Protein AF-A0A966CMK3-F1 (afdb_monomer_lite)

Radius of gyration: 29.55 Å; chains: 1; bounding box: 52×48×121 Å

Secondary structure (DSSP, 8-state):
-HHHHHHHHHHHHHHHHHHHHTTS-HHHHHHH------TTSPPPPP-HHHHHHHHHHHHHHHHHHTHHHHHHHHHTSTTS---S------------PPPPP--HHHHHHHTSSS----GGGS-HHHHHHHHHTGGGBTTB-----HHHHHHHHHHHHHTSGGG--SHHHHHHHHHS-TT---S-GGGSHHHHHHTTTS-HHHHT-TTT-STT-GGGTBTTTTTT---GGGB-PPPPPP-------PPPPPP----

Sequence (255 aa):
AIGMLLVVIGHITGVVVESVMHKENLARSMVTGFKQAPASTPKATARPLVAALMLLAMLGFGGWWFTYAIDRTIDNQNWHIKLETGIGEEPHVKFVGKQLADNKLWRDECGACHAVFYPALLPTRSWQKIMTEQDKHFGSDLGFDAVTTEAILKFMVDNAAEKHVVEAAFKIEQSIPAGVTPLRVTETPYWLNKHREIAASDWANPLVQSKSNCAACHADADDGTFEDGAMHIPKAPAKVASAPISAPPAAASKP

pLDDT: mean 83.99, std 17.24, range [37.47, 98.62]

Structure (mmCIF, N/CA/C/O backbone):
data_AF-A0A966CMK3-F1
#
_entry.id   AF-A0A966CMK3-F1
#
loop_
_atom_site.group_PDB
_atom_site.id
_atom_site.type_symbol
_atom_site.label_atom_id
_atom_site.label_alt_id
_atom_site.label_comp_id
_atom_site.label_asym_id
_atom_site.label_entity_id
_atom_site.label_seq_id
_atom_site.pdbx_PDB_ins_code
_atom_site.Cartn_x
_atom_site.Cartn_y
_atom_site.Cartn_z
_atom_site.occupancy
_atom_site.B_iso_or_equiv
_atom_site.auth_seq_id
_atom_site.auth_comp_id
_atom_site.auth_asym_id
_atom_site.auth_atom_id
_atom_site.pdbx_PDB_model_num
ATOM 1 N N . ALA A 1 1 ? -12.496 -13.016 18.685 1.00 67.12 1 ALA A N 1
ATOM 2 C CA . ALA A 1 1 ? -13.859 -13.104 19.255 1.00 67.12 1 ALA A CA 1
ATOM 3 C C . ALA A 1 1 ? -13.920 -13.990 20.507 1.00 67.12 1 ALA A C 1
ATOM 5 O O . ALA A 1 1 ? -14.199 -13.464 21.575 1.00 67.12 1 ALA A O 1
ATOM 6 N N . ILE A 1 2 ? -13.597 -15.291 20.422 1.00 84.69 2 ILE A N 1
ATOM 7 C CA . ILE A 1 2 ? -13.746 -16.247 21.546 1.00 84.69 2 ILE A CA 1
ATOM 8 C C . ILE A 1 2 ? -12.929 -15.850 22.790 1.00 84.69 2 ILE A C 1
ATOM 10 O O . ILE A 1 2 ? -13.468 -15.843 23.889 1.00 84.69 2 ILE A O 1
ATOM 14 N N . GLY A 1 3 ? -11.664 -15.445 22.631 1.00 89.50 3 GLY A N 1
ATOM 15 C CA . GLY A 1 3 ? -10.830 -15.025 23.769 1.00 89.50 3 GLY A CA 1
ATOM 16 C C . GLY A 1 3 ? -11.398 -13.824 24.534 1.00 89.50 3 GLY A C 1
ATOM 17 O O . GLY A 1 3 ? -11.439 -13.836 25.757 1.00 89.50 3 GLY A O 1
ATOM 18 N N . MET A 1 4 ? -11.916 -12.821 23.821 1.00 86.94 4 MET A N 1
ATOM 19 C CA . MET A 1 4 ? -12.517 -11.630 24.434 1.00 86.94 4 MET A CA 1
ATOM 20 C C . MET A 1 4 ? -13.824 -11.976 25.166 1.00 86.94 4 MET A C 1
ATOM 22 O O . MET A 1 4 ? -14.044 -11.511 26.280 1.00 86.94 4 MET A O 1
ATOM 26 N N . LEU A 1 5 ? -14.628 -12.888 24.604 1.00 90.88 5 LEU A N 1
ATOM 27 C CA . LEU A 1 5 ? -15.822 -13.422 25.264 1.00 90.88 5 LEU A CA 1
ATOM 28 C C . LEU A 1 5 ? -15.475 -14.163 26.568 1.00 90.88 5 LEU A C 1
ATOM 30 O O . LEU A 1 5 ? -16.145 -13.970 27.579 1.00 90.88 5 LEU A O 1
ATOM 34 N N . LEU A 1 6 ? -14.406 -14.967 26.573 1.00 93.69 6 LEU A N 1
ATOM 35 C CA . LEU A 1 6 ? -13.946 -15.677 27.771 1.00 93.69 6 LEU A CA 1
ATOM 36 C C . LEU A 1 6 ? -13.479 -14.717 28.872 1.00 93.69 6 LEU A C 1
ATOM 38 O O . LEU A 1 6 ? -13.785 -14.953 30.039 1.00 93.69 6 LEU A O 1
ATOM 42 N N . VAL A 1 7 ? -12.803 -13.618 28.517 1.00 93.81 7 VAL A N 1
ATOM 43 C CA . VAL A 1 7 ? -12.420 -12.580 29.489 1.00 93.81 7 VAL A CA 1
ATOM 44 C C . VAL A 1 7 ? -13.658 -11.928 30.101 1.00 93.81 7 VAL A C 1
ATOM 46 O O . VAL A 1 7 ? -13.732 -11.802 31.321 1.00 93.81 7 VAL A O 1
ATOM 49 N N . VAL A 1 8 ? -14.652 -11.564 29.284 1.00 93.94 8 VAL A N 1
ATOM 50 C CA . VAL A 1 8 ? -15.904 -10.959 29.770 1.00 93.94 8 VAL A CA 1
ATOM 51 C C . VAL A 1 8 ? -16.645 -11.912 30.708 1.00 93.94 8 VAL A C 1
ATOM 53 O O . VAL A 1 8 ? -17.031 -11.515 31.806 1.00 93.94 8 VAL A O 1
ATOM 56 N N . ILE A 1 9 ? -16.797 -13.182 30.320 1.00 95.50 9 ILE A N 1
ATOM 57 C CA . ILE A 1 9 ? -17.459 -14.202 31.146 1.00 95.50 9 ILE A CA 1
ATOM 58 C C . ILE A 1 9 ? -16.695 -14.420 32.455 1.00 95.50 9 ILE A C 1
ATOM 60 O O . ILE A 1 9 ? -17.311 -14.458 33.521 1.00 95.50 9 ILE A O 1
ATOM 64 N N . GLY A 1 10 ? -15.365 -14.527 32.397 1.00 95.62 10 GLY A N 1
ATOM 65 C CA . GLY A 1 10 ? -14.519 -14.653 33.582 1.00 95.62 10 GLY A CA 1
ATOM 66 C C . GLY A 1 10 ? -14.673 -13.464 34.530 1.00 95.62 10 GLY A C 1
ATOM 67 O O . GLY A 1 10 ? -14.830 -13.657 35.734 1.00 95.62 10 GLY A O 1
ATOM 68 N N . HIS A 1 11 ? -14.719 -12.244 33.991 1.00 92.31 11 HIS A N 1
ATOM 69 C CA . HIS A 1 11 ? -14.891 -11.026 34.779 1.00 92.31 11 HIS A CA 1
ATOM 70 C C . HIS A 1 11 ? -16.265 -10.975 35.465 1.00 92.31 11 HIS A C 1
ATOM 72 O O . HIS A 1 11 ? -16.342 -10.758 36.672 1.00 92.31 11 HIS A O 1
ATOM 78 N N . ILE A 1 12 ? -17.347 -11.258 34.729 1.00 90.88 12 ILE A N 1
ATOM 79 C CA . ILE A 1 12 ? -18.711 -11.297 35.283 1.00 90.88 12 ILE A CA 1
ATOM 80 C C . ILE A 1 12 ? -18.820 -12.382 36.358 1.00 90.88 12 ILE A C 1
ATOM 82 O O . ILE A 1 12 ? -19.366 -12.137 37.432 1.00 90.88 12 ILE A O 1
ATOM 86 N N . THR A 1 13 ? -18.264 -13.566 36.096 1.00 92.62 13 THR A N 1
ATOM 87 C CA . THR A 1 13 ? -18.276 -14.682 37.050 1.00 92.62 13 THR A CA 1
ATOM 88 C C . THR A 1 13 ? -17.522 -14.310 38.323 1.00 92.62 13 THR A C 1
ATOM 90 O O . THR A 1 13 ? -18.035 -14.551 39.410 1.00 92.62 13 THR A O 1
ATOM 93 N N . GLY A 1 14 ? -16.361 -13.657 38.208 1.00 89.75 14 GLY A N 1
ATOM 94 C CA . GLY A 1 14 ? -15.610 -13.139 39.353 1.00 89.75 14 GLY A CA 1
ATOM 95 C C . GLY A 1 14 ? -16.441 -12.177 40.204 1.00 89.75 14 GLY A C 1
ATOM 96 O O . GLY A 1 14 ? -16.577 -12.393 41.405 1.00 89.75 14 GLY A O 1
ATOM 97 N N . VAL A 1 15 ? -17.090 -11.189 39.577 1.00 87.62 15 VAL A N 1
ATOM 98 C CA . VAL A 1 15 ? -17.955 -10.218 40.275 1.00 87.62 15 VAL A CA 1
ATOM 99 C C . VAL A 1 15 ? -19.138 -10.898 40.975 1.00 87.62 15 VAL A C 1
ATOM 101 O O . VAL A 1 15 ? -19.508 -10.507 42.086 1.00 87.62 15 VAL A O 1
ATOM 104 N N . VAL A 1 16 ? -19.735 -11.921 40.353 1.00 88.38 16 VAL A N 1
ATOM 105 C CA . VAL A 1 16 ? -20.839 -12.698 40.940 1.00 88.38 16 VAL A CA 1
ATOM 106 C C . VAL A 1 16 ? -20.353 -13.540 42.119 1.00 88.38 16 VAL A C 1
ATOM 108 O O . VAL A 1 16 ? -20.960 -13.487 43.186 1.00 88.38 16 VAL A O 1
ATOM 111 N N . VAL A 1 17 ? -19.256 -14.283 41.956 1.00 90.81 17 VAL A N 1
ATOM 112 C CA . VAL A 1 17 ? -18.668 -15.121 43.013 1.00 90.81 17 VAL A CA 1
ATOM 113 C C . VAL A 1 17 ? -18.283 -14.267 44.216 1.00 90.81 17 VAL A C 1
ATOM 115 O O . VAL A 1 17 ? -18.636 -14.606 45.342 1.00 90.81 17 VAL A O 1
ATOM 118 N N . GLU A 1 18 ? -17.628 -13.132 43.988 1.00 86.38 18 GLU A N 1
ATOM 119 C CA . GLU A 1 18 ? -17.220 -12.214 45.048 1.00 86.38 18 GLU A CA 1
ATOM 120 C C . GLU A 1 18 ? -18.443 -11.568 45.726 1.00 86.38 18 GLU A C 1
ATOM 122 O O . GLU A 1 18 ? -18.509 -11.525 46.954 1.00 86.38 18 GLU A O 1
ATOM 127 N N . SER A 1 19 ? -19.475 -11.178 44.964 1.00 85.06 19 SER A N 1
ATOM 128 C CA . SER A 1 19 ? -20.730 -10.660 45.540 1.00 85.06 19 SER A CA 1
ATOM 129 C C . SER A 1 19 ? -21.444 -11.695 46.421 1.00 85.06 19 SER A C 1
ATOM 131 O O . SER A 1 19 ? -21.973 -11.356 47.480 1.00 85.06 19 SER A O 1
ATOM 133 N N . VAL A 1 20 ? -21.445 -12.971 46.018 1.00 87.44 20 VAL A N 1
ATOM 134 C CA . VAL A 1 20 ? -22.052 -14.067 46.794 1.00 87.44 20 VAL A CA 1
ATOM 135 C C . VAL A 1 20 ? -21.223 -14.387 48.037 1.00 87.44 20 VAL A C 1
ATOM 137 O O . VAL A 1 20 ? -21.778 -14.496 49.130 1.00 87.44 20 VAL A O 1
ATOM 140 N N . MET A 1 21 ? -19.901 -14.500 47.892 1.00 87.12 21 MET A N 1
ATOM 141 C CA . MET A 1 21 ? -18.987 -14.846 48.983 1.00 87.12 21 MET A CA 1
ATOM 142 C C . MET A 1 21 ? -18.969 -13.769 50.074 1.00 87.12 21 MET A C 1
ATOM 144 O O . MET A 1 21 ? -18.963 -14.096 51.261 1.00 87.12 21 MET A O 1
ATOM 148 N N . HIS A 1 22 ? -19.033 -12.494 49.683 1.00 80.31 22 HIS A N 1
ATOM 149 C CA . HIS A 1 22 ? -19.086 -11.366 50.611 1.00 80.31 22 HIS A CA 1
ATOM 150 C C . HIS A 1 22 ? -20.509 -10.965 51.028 1.00 80.31 22 HIS A C 1
ATOM 152 O O . HIS A 1 22 ? -20.653 -10.092 51.877 1.00 80.31 22 HIS A O 1
ATOM 158 N N . LYS A 1 23 ? -21.556 -11.614 50.491 1.00 83.50 23 LYS A N 1
ATOM 159 C CA . LYS A 1 23 ? -22.978 -11.279 50.726 1.00 83.50 23 LYS A CA 1
ATOM 160 C C . LYS A 1 23 ? -23.304 -9.796 50.481 1.00 83.50 23 LYS A C 1
ATOM 162 O O . LYS A 1 23 ? -24.194 -9.232 51.116 1.00 83.50 23 LYS A O 1
ATOM 167 N N . GLU A 1 24 ? -22.605 -9.169 49.540 1.00 81.06 24 GLU A N 1
ATOM 168 C CA . GLU A 1 24 ? -22.713 -7.746 49.219 1.00 81.06 24 GLU A CA 1
ATOM 169 C C . GLU A 1 24 ? -22.877 -7.554 47.711 1.00 81.06 24 GLU A C 1
ATOM 171 O O . GLU A 1 24 ? -22.297 -8.277 46.909 1.00 81.06 24 GLU A O 1
ATOM 176 N N . ASN A 1 25 ? -23.652 -6.549 47.297 1.00 82.38 25 ASN A N 1
ATOM 177 C CA . ASN A 1 25 ? -23.772 -6.207 45.881 1.00 82.38 25 ASN A CA 1
ATOM 178 C C . ASN A 1 25 ? -22.631 -5.260 45.478 1.00 82.38 25 ASN A C 1
ATOM 180 O O . ASN A 1 25 ? -22.748 -4.037 45.611 1.00 82.38 25 ASN A O 1
ATOM 184 N N . LEU A 1 26 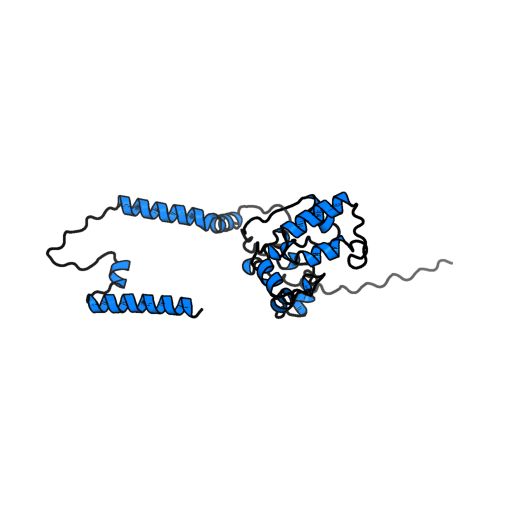? -21.531 -5.833 44.982 1.00 81.25 26 LEU A N 1
ATOM 185 C CA . LEU A 1 26 ? -20.330 -5.083 44.602 1.00 81.25 26 LEU A CA 1
ATOM 186 C C . LEU A 1 26 ? -20.603 -4.102 43.459 1.00 81.25 26 LEU A C 1
ATOM 188 O O . LEU A 1 26 ? -20.171 -2.951 43.528 1.00 81.25 26 LEU A O 1
ATOM 192 N N . ALA A 1 27 ? -21.401 -4.505 42.467 1.00 79.75 27 ALA A N 1
ATOM 193 C CA . ALA A 1 27 ? -21.786 -3.636 41.357 1.00 79.75 27 ALA A CA 1
ATOM 194 C C . ALA A 1 27 ? -22.519 -2.378 41.852 1.00 79.75 27 ALA A C 1
ATOM 196 O O . ALA A 1 27 ? -22.218 -1.264 41.426 1.00 79.75 27 ALA A O 1
ATOM 197 N N . ARG A 1 28 ? -23.424 -2.528 42.827 1.00 81.94 28 ARG A N 1
ATOM 198 C CA . ARG A 1 28 ? -24.108 -1.389 43.452 1.00 81.94 28 ARG A CA 1
ATOM 199 C C . ARG A 1 28 ? -23.131 -0.480 44.196 1.00 81.94 28 ARG A C 1
ATOM 201 O O . ARG A 1 28 ? -23.257 0.732 44.079 1.00 81.94 28 ARG A O 1
ATOM 208 N N . SER A 1 29 ? -22.159 -1.044 44.914 1.00 82.12 29 SER A N 1
ATOM 209 C CA . SER A 1 29 ? -21.155 -0.258 45.650 1.00 82.12 29 SER A CA 1
ATOM 210 C C . SER A 1 29 ? -20.226 0.553 44.738 1.00 82.12 29 SER A C 1
ATOM 212 O O . SER A 1 29 ? -19.819 1.648 45.113 1.00 82.12 29 SER A O 1
ATOM 214 N N . MET A 1 30 ? -19.952 0.075 43.519 1.00 83.00 30 MET A N 1
ATOM 215 C CA . MET A 1 30 ? -19.175 0.814 42.517 1.00 83.00 30 MET A CA 1
ATOM 216 C C . MET A 1 30 ? -19.941 2.020 41.962 1.00 83.00 30 MET A C 1
ATOM 218 O O . MET A 1 30 ? -19.347 3.070 41.739 1.00 83.00 30 MET A O 1
ATOM 222 N N . VAL A 1 31 ? -21.258 1.889 41.769 1.00 79.62 31 VAL A N 1
ATOM 223 C CA . VAL A 1 31 ? -22.109 2.979 41.261 1.00 79.62 31 VAL A CA 1
ATOM 224 C C . VAL A 1 31 ? -22.390 4.019 42.341 1.00 79.62 31 VAL A C 1
ATOM 226 O O . VAL A 1 31 ? -22.382 5.216 42.070 1.00 79.62 31 VAL A O 1
ATOM 229 N N . THR A 1 32 ? -22.662 3.580 43.571 1.00 81.38 32 THR A N 1
ATOM 230 C CA . THR A 1 32 ? -23.038 4.491 44.659 1.00 81.38 32 THR A CA 1
ATOM 231 C C . THR A 1 32 ? -21.837 5.031 45.431 1.00 81.38 32 THR A C 1
ATOM 233 O O . THR A 1 32 ? -21.975 6.033 46.126 1.00 81.38 32 THR A O 1
ATOM 236 N N . GLY A 1 33 ? -20.675 4.377 45.341 1.00 77.56 33 GLY A N 1
ATOM 237 C CA . GLY A 1 33 ? -19.474 4.711 46.108 1.00 77.56 33 GLY A CA 1
ATOM 238 C C . GLY A 1 33 ? -19.519 4.272 47.577 1.00 77.56 33 GLY A C 1
ATOM 239 O O . GLY A 1 33 ? -18.617 4.614 48.340 1.00 77.56 33 GLY A O 1
ATOM 240 N N . PHE A 1 34 ? -20.546 3.521 47.997 1.00 78.44 34 PHE A N 1
ATOM 241 C CA . PHE A 1 34 ? -20.726 3.087 49.386 1.00 78.44 34 PHE A CA 1
ATOM 242 C C . PHE A 1 34 ? -20.595 1.566 49.522 1.00 78.44 34 PHE A C 1
ATOM 244 O O . PHE A 1 34 ? -21.320 0.815 48.868 1.00 78.44 34 PHE A O 1
ATOM 251 N N . LYS A 1 35 ? -19.713 1.116 50.424 1.00 78.00 35 LYS A N 1
ATOM 252 C CA . LYS A 1 35 ? -19.506 -0.295 50.790 1.00 78.00 35 LYS A CA 1
ATOM 253 C C . LYS A 1 35 ? -19.920 -0.532 52.245 1.00 78.00 35 LYS A C 1
ATOM 255 O O . LYS A 1 35 ? -19.735 0.353 53.082 1.00 78.00 35 LYS A O 1
ATOM 260 N N . GLN A 1 36 ? -20.500 -1.695 52.546 1.00 75.50 36 GLN A N 1
ATOM 261 C CA . GLN A 1 36 ? -20.815 -2.055 53.930 1.00 75.50 36 GLN A CA 1
ATOM 262 C C . GLN A 1 36 ? -19.519 -2.399 54.676 1.00 75.50 36 GLN A C 1
ATOM 264 O O . GLN A 1 36 ? -18.558 -2.892 54.091 1.00 75.50 36 GLN A O 1
ATOM 269 N N . ALA A 1 37 ? -19.455 -2.069 55.965 1.00 75.25 37 ALA A N 1
ATOM 270 C CA . ALA A 1 37 ? -18.259 -2.291 56.766 1.00 75.25 37 ALA A CA 1
ATOM 271 C C . ALA A 1 37 ? -18.631 -2.694 58.204 1.00 75.25 37 ALA A C 1
ATOM 273 O O . ALA A 1 37 ? -19.589 -2.142 58.755 1.00 75.25 37 ALA A O 1
ATOM 274 N N . PRO A 1 38 ? -17.885 -3.623 58.834 1.00 80.38 38 PRO A N 1
ATOM 275 C CA . PRO A 1 38 ? -18.028 -3.943 60.253 1.00 80.38 38 PRO A CA 1
ATOM 276 C C . PRO A 1 38 ? -17.909 -2.701 61.145 1.00 80.38 38 PRO A C 1
ATOM 278 O O . PRO A 1 38 ? -17.170 -1.771 60.820 1.00 80.38 38 PRO A O 1
ATOM 281 N N . ALA A 1 39 ? -18.569 -2.707 62.306 1.00 74.56 39 ALA A N 1
ATOM 282 C CA . ALA A 1 39 ? -18.625 -1.561 63.224 1.00 74.56 39 ALA A CA 1
ATOM 283 C C . ALA A 1 39 ? -17.251 -1.065 63.727 1.00 74.56 39 ALA A C 1
ATOM 285 O O . ALA A 1 39 ? -17.125 0.090 64.124 1.00 74.56 39 ALA A O 1
ATOM 286 N N . SER A 1 40 ? -16.221 -1.915 63.691 1.00 79.00 40 SER A N 1
ATOM 287 C CA . SER A 1 40 ? -14.837 -1.588 64.058 1.00 79.00 40 SER A CA 1
ATOM 288 C C . SER A 1 40 ? -14.013 -0.971 62.919 1.00 79.00 40 SER A C 1
ATOM 290 O O . SER A 1 40 ? -12.837 -0.667 63.110 1.00 79.00 40 SER A O 1
ATOM 292 N N . THR A 1 41 ? -14.596 -0.793 61.731 1.00 76.81 41 THR A N 1
ATOM 293 C CA . THR A 1 41 ? -13.869 -0.307 60.553 1.00 76.81 41 THR A CA 1
ATOM 294 C C . THR A 1 41 ? -13.644 1.203 60.645 1.00 76.81 41 THR A C 1
ATOM 296 O O . THR A 1 41 ? -14.615 1.952 60.799 1.00 76.81 41 THR A O 1
ATOM 299 N N . PRO A 1 42 ? -12.396 1.690 60.510 1.00 78.31 42 PRO A N 1
ATOM 300 C CA . PRO A 1 42 ? -12.120 3.120 60.449 1.00 78.31 42 PRO A CA 1
ATOM 301 C C . PRO A 1 42 ? -12.927 3.779 59.326 1.00 78.31 42 PRO A C 1
ATOM 303 O O . PRO A 1 42 ? -12.907 3.317 58.183 1.00 78.31 42 PRO A O 1
ATOM 306 N N . LYS A 1 43 ? -13.636 4.872 59.633 1.00 75.31 43 LYS A N 1
ATOM 307 C CA . LYS A 1 43 ? -14.352 5.642 58.608 1.00 75.31 43 LYS A CA 1
ATOM 308 C C . LYS A 1 43 ? -13.346 6.234 57.624 1.00 75.31 43 LYS A C 1
ATOM 310 O O . LYS A 1 43 ? -12.485 7.025 58.010 1.00 75.31 43 LYS A O 1
ATOM 315 N N . ALA A 1 44 ? -13.490 5.885 56.350 1.00 74.25 44 ALA A N 1
ATOM 316 C CA . ALA A 1 44 ? -12.756 6.542 55.280 1.00 74.25 44 ALA A CA 1
ATOM 317 C C . ALA A 1 44 ? -13.164 8.022 55.203 1.00 74.25 44 ALA A C 1
ATOM 319 O O . ALA A 1 44 ? -14.347 8.362 55.257 1.00 74.25 44 ALA A O 1
ATOM 320 N N . THR A 1 45 ? -12.181 8.910 55.082 1.00 79.75 45 THR A N 1
ATOM 321 C CA . THR A 1 45 ? -12.402 10.341 54.858 1.00 79.75 45 THR A CA 1
ATOM 322 C C . THR A 1 45 ? -12.464 10.623 53.362 1.00 79.75 45 THR A C 1
ATOM 324 O O . THR A 1 45 ? -11.556 10.264 52.611 1.00 79.75 45 THR A O 1
ATOM 327 N N . ALA A 1 46 ? -13.535 11.284 52.918 1.00 79.50 46 ALA A N 1
ATOM 328 C CA . ALA A 1 46 ? -13.646 11.733 51.536 1.00 79.50 46 ALA A CA 1
ATOM 329 C C . ALA A 1 46 ? -12.564 12.785 51.237 1.00 79.50 46 ALA A C 1
ATOM 331 O O . ALA A 1 46 ? -12.381 13.734 52.000 1.00 79.50 46 ALA A O 1
ATOM 332 N N . ARG A 1 47 ? -11.854 12.627 50.114 1.00 87.44 47 ARG A N 1
ATOM 333 C CA . ARG A 1 47 ? -10.844 13.580 49.626 1.00 87.44 47 ARG A CA 1
ATOM 334 C C . ARG A 1 47 ? -11.339 14.239 48.332 1.00 87.44 47 ARG A C 1
ATOM 336 O O . ARG A 1 47 ? -10.891 13.848 47.254 1.00 87.44 47 ARG A O 1
ATOM 343 N N . PRO A 1 48 ? -12.258 15.222 48.404 1.00 87.19 48 PRO A N 1
ATOM 344 C CA . PRO A 1 48 ? -12.892 15.802 47.216 1.00 87.19 48 PRO A CA 1
ATOM 345 C C . PRO A 1 48 ? -11.883 16.469 46.276 1.00 87.19 48 PRO A C 1
ATOM 347 O O . PRO A 1 48 ? -12.030 16.384 45.063 1.00 87.19 48 PRO A O 1
ATOM 350 N N . LEU A 1 49 ? -10.815 17.058 46.823 1.00 91.75 49 LEU A N 1
ATOM 351 C CA . LEU A 1 49 ? -9.740 17.654 46.030 1.00 91.75 49 LEU A CA 1
ATOM 352 C C . LEU A 1 49 ? -8.993 16.601 45.200 1.00 91.75 49 LEU A C 1
ATOM 354 O O . LEU A 1 49 ? -8.737 16.821 44.022 1.00 91.75 49 LEU A O 1
ATOM 358 N N . VAL A 1 50 ? -8.693 15.435 45.782 1.00 90.81 50 VAL A N 1
ATOM 359 C CA . VAL A 1 50 ? -8.047 14.332 45.050 1.00 90.81 50 VAL A CA 1
ATOM 360 C C . VAL A 1 50 ? -8.976 13.808 43.958 1.00 90.81 50 VAL A C 1
ATOM 362 O O . VAL A 1 50 ? -8.531 13.611 42.833 1.00 90.81 50 VAL A O 1
ATOM 365 N N . ALA A 1 51 ? -10.269 13.647 44.257 1.00 87.31 51 ALA A N 1
ATOM 366 C CA . ALA A 1 51 ? -11.259 13.235 43.264 1.00 87.31 51 ALA A CA 1
ATOM 367 C C . ALA A 1 51 ? -11.353 14.234 42.095 1.00 87.31 51 ALA A C 1
ATOM 369 O O . ALA A 1 51 ? -11.340 13.820 40.940 1.00 87.31 51 ALA A O 1
ATOM 370 N N . ALA A 1 52 ? -11.375 15.540 42.382 1.00 93.50 52 ALA A N 1
ATOM 371 C CA . ALA A 1 52 ? -11.399 16.585 41.361 1.00 93.50 52 ALA A CA 1
ATOM 372 C C . ALA A 1 52 ? -10.127 16.584 40.499 1.00 93.50 52 ALA A C 1
ATOM 374 O O . ALA A 1 52 ? -10.219 16.678 39.278 1.00 93.50 52 ALA A O 1
ATOM 375 N N . LEU A 1 53 ? -8.949 16.419 41.112 1.00 95.88 53 LEU A N 1
ATOM 376 C CA . LEU A 1 53 ? -7.684 16.306 40.380 1.00 95.88 53 LEU A CA 1
ATOM 377 C C . LEU A 1 53 ? -7.645 15.061 39.488 1.00 95.88 53 LEU A C 1
ATOM 379 O O . LEU A 1 53 ? -7.216 15.157 38.341 1.00 95.88 53 LEU A O 1
ATOM 383 N N . MET A 1 54 ? -8.117 13.910 39.976 1.00 92.31 54 MET A N 1
ATOM 384 C CA . MET A 1 54 ? -8.198 12.697 39.156 1.00 92.31 54 MET A CA 1
ATOM 385 C C . MET A 1 54 ? -9.176 12.866 37.994 1.00 92.31 54 MET A C 1
ATOM 387 O O . MET A 1 54 ? -8.852 12.482 36.875 1.00 92.31 54 MET A O 1
ATOM 391 N N . LEU A 1 55 ? -10.332 13.491 38.228 1.00 93.31 55 LEU A N 1
ATOM 392 C CA . LEU A 1 55 ? -11.302 13.779 37.175 1.00 93.31 55 LEU A CA 1
ATOM 393 C C . LEU A 1 55 ? -10.718 14.729 36.120 1.00 93.31 55 LEU A C 1
ATOM 395 O O . LEU A 1 55 ? -10.834 14.457 34.930 1.00 93.31 55 LEU A O 1
ATOM 399 N N . LEU A 1 56 ? -10.037 15.800 36.535 1.00 95.50 56 LEU A N 1
ATOM 400 C CA . LEU A 1 56 ? -9.347 16.717 35.622 1.00 95.50 56 LEU A CA 1
ATOM 401 C C . LEU A 1 56 ? -8.242 16.017 34.829 1.00 95.50 56 LEU A C 1
ATOM 403 O O . LEU A 1 56 ? -8.124 16.255 33.633 1.00 95.50 56 LEU A O 1
ATOM 407 N N . ALA A 1 57 ? -7.466 15.132 35.456 1.00 95.62 57 ALA A N 1
ATOM 408 C CA . ALA A 1 57 ? -6.455 14.343 34.760 1.00 95.62 57 ALA A CA 1
ATOM 409 C C . ALA A 1 57 ? -7.087 13.387 33.735 1.00 95.62 57 ALA A C 1
ATOM 411 O O . ALA A 1 57 ? -6.598 13.298 32.613 1.00 95.62 57 ALA A O 1
ATOM 412 N N . MET A 1 58 ? -8.194 12.720 34.081 1.00 93.81 58 MET A N 1
ATOM 413 C CA . MET A 1 58 ? -8.935 11.847 33.161 1.00 93.81 58 MET A CA 1
ATOM 414 C C . MET A 1 58 ? -9.550 12.627 31.998 1.00 93.81 58 MET A C 1
ATOM 416 O O . MET A 1 58 ? -9.486 12.165 30.864 1.00 93.81 58 MET A O 1
ATOM 420 N N . LEU A 1 59 ? -10.116 13.807 32.253 1.00 93.56 59 LEU A N 1
ATOM 421 C CA . LEU A 1 59 ? -10.674 14.677 31.216 1.00 93.56 59 LEU A CA 1
ATOM 422 C C . LEU A 1 59 ? -9.583 15.304 30.348 1.00 93.56 59 LEU A C 1
ATOM 424 O O . LEU A 1 59 ? -9.759 15.392 29.141 1.00 93.56 59 LEU A O 1
ATOM 428 N N . GLY A 1 60 ? -8.455 15.706 30.931 1.00 92.81 60 GLY A N 1
ATOM 429 C CA . GLY A 1 60 ? -7.305 16.230 30.198 1.00 92.81 60 GLY A CA 1
ATOM 430 C C . GLY A 1 60 ? -6.655 15.159 29.326 1.00 92.81 60 GLY A C 1
ATOM 431 O O . GLY A 1 60 ? -6.412 15.396 28.148 1.00 92.81 60 GLY A O 1
ATOM 432 N N . PHE A 1 61 ? -6.448 13.957 29.871 1.00 91.81 61 PHE A N 1
ATOM 433 C CA . PHE A 1 61 ? -5.965 12.809 29.108 1.00 91.81 61 PHE A CA 1
ATOM 434 C C . PHE A 1 61 ? -6.969 12.386 28.039 1.00 91.81 61 PHE A C 1
ATOM 436 O O . PHE A 1 61 ? -6.574 12.176 26.904 1.00 91.81 61 PHE A O 1
ATOM 443 N N . GLY A 1 62 ? -8.259 12.300 28.371 1.00 87.06 62 GLY A N 1
ATOM 444 C CA . GLY A 1 62 ? -9.317 11.993 27.412 1.00 87.06 62 GLY A CA 1
ATOM 445 C C . GLY A 1 62 ? -9.385 13.037 26.301 1.00 87.06 62 GLY A C 1
ATOM 446 O O . GLY A 1 62 ? -9.377 12.682 25.133 1.00 87.06 62 GLY A O 1
ATOM 447 N N . GLY A 1 63 ? -9.355 14.322 26.647 1.00 85.75 63 GLY A N 1
ATOM 448 C CA . GLY A 1 63 ? -9.299 15.423 25.692 1.00 85.75 63 GLY A CA 1
ATOM 449 C C . GLY A 1 63 ? -8.078 15.334 24.782 1.00 85.75 63 GLY A C 1
ATOM 450 O O . GLY A 1 63 ? -8.244 15.415 23.575 1.00 85.75 63 GLY A O 1
ATOM 451 N N . TRP A 1 64 ? -6.882 15.095 25.337 1.00 85.81 64 TRP A N 1
ATOM 452 C CA . TRP A 1 64 ? -5.637 14.902 24.583 1.00 85.81 64 TRP A CA 1
ATOM 453 C C . TRP A 1 64 ? -5.677 13.663 23.670 1.00 85.81 64 TRP A C 1
ATOM 455 O O . TRP A 1 64 ? -5.393 13.759 22.478 1.00 85.81 64 TRP A O 1
ATOM 465 N N . TRP A 1 65 ? -6.083 12.511 24.208 1.00 80.44 65 TRP A N 1
ATOM 466 C CA . TRP A 1 65 ? -6.171 11.224 23.509 1.00 80.44 65 TRP A CA 1
ATOM 467 C C . TRP A 1 65 ? -7.214 11.241 22.388 1.00 80.44 65 TRP A C 1
ATOM 469 O O . TRP A 1 65 ? -7.014 10.642 21.335 1.00 80.44 65 TRP A O 1
ATOM 479 N N . PHE A 1 66 ? -8.323 11.953 22.600 1.00 78.19 66 PHE A N 1
ATOM 480 C CA . PHE A 1 66 ? -9.399 12.138 21.627 1.00 78.19 66 PHE A CA 1
ATOM 481 C C . PHE A 1 66 ? -9.336 13.491 20.902 1.00 78.19 66 PHE A C 1
ATOM 483 O O . PHE A 1 66 ? -10.327 13.885 20.288 1.00 78.19 66 PHE A O 1
ATOM 490 N N . THR A 1 67 ? -8.195 14.191 20.914 1.00 74.75 67 THR A N 1
ATOM 491 C CA . THR A 1 67 ? -8.012 15.459 20.172 1.00 74.75 67 THR A CA 1
ATOM 492 C C . THR A 1 67 ? -8.464 15.333 18.721 1.00 74.75 67 THR A C 1
ATOM 494 O O . THR A 1 67 ? -9.221 16.174 18.249 1.00 74.75 67 THR A O 1
ATOM 497 N N . TYR A 1 68 ? -8.111 14.227 18.058 1.00 61.19 68 TYR A N 1
ATOM 498 C CA . TYR A 1 68 ? -8.520 13.918 16.683 1.00 61.19 68 TYR A CA 1
ATOM 499 C C . TYR A 1 68 ? -10.048 13.921 16.466 1.00 61.19 68 TYR A C 1
ATOM 501 O O . TYR A 1 68 ? -10.528 14.257 15.386 1.00 61.19 68 TYR A O 1
ATOM 509 N N . ALA A 1 69 ? -10.830 13.530 17.476 1.00 63.31 69 ALA A N 1
ATOM 510 C CA . ALA A 1 69 ? -12.288 13.478 17.400 1.00 63.31 69 ALA A CA 1
ATOM 511 C C . ALA A 1 69 ? -12.927 14.845 17.702 1.00 63.31 69 ALA A C 1
ATOM 513 O O . ALA A 1 69 ? -13.984 15.174 17.160 1.00 63.31 69 ALA A O 1
ATOM 514 N N . ILE A 1 70 ? -12.282 15.646 18.556 1.00 65.56 70 ILE A N 1
ATOM 515 C CA . ILE A 1 70 ? -12.739 16.990 18.933 1.00 65.56 70 ILE A CA 1
ATOM 516 C C . ILE A 1 70 ? -12.508 17.978 17.781 1.00 65.56 70 ILE A C 1
ATOM 518 O O . ILE A 1 70 ? -13.432 18.715 17.440 1.00 65.56 70 ILE A O 1
ATOM 522 N N . ASP A 1 71 ? -11.343 17.929 17.128 1.00 59.09 71 ASP A N 1
ATOM 523 C CA . ASP A 1 71 ? -10.996 18.781 15.975 1.00 59.09 71 ASP A CA 1
ATOM 524 C C . ASP A 1 71 ? -12.001 18.590 14.821 1.00 59.09 71 ASP A C 1
ATOM 526 O O . ASP A 1 71 ? -12.595 19.541 14.312 1.00 59.09 71 ASP A O 1
ATOM 530 N N . ARG A 1 72 ? -12.360 17.325 14.542 1.00 51.44 72 ARG A N 1
ATOM 531 C CA . ARG A 1 72 ? -13.411 16.944 13.580 1.00 51.44 72 ARG A CA 1
ATOM 532 C C . ARG A 1 72 ? -14.779 17.564 13.892 1.00 51.44 72 ARG A C 1
ATOM 534 O O . ARG A 1 72 ? -15.587 17.735 12.985 1.00 51.44 72 ARG A O 1
ATOM 541 N N . THR A 1 73 ? -15.092 17.862 15.151 1.00 53.91 73 THR A N 1
ATOM 542 C CA . THR A 1 73 ? -16.397 18.432 15.532 1.00 53.91 73 THR A CA 1
ATOM 543 C C . THR A 1 73 ? -16.424 19.953 15.360 1.00 53.91 73 THR A C 1
ATOM 545 O O . THR A 1 73 ? -17.477 20.498 15.037 1.00 53.91 73 THR A O 1
ATOM 548 N N . ILE A 1 74 ? -15.283 20.630 15.533 1.00 52.75 74 ILE A N 1
ATOM 549 C CA . ILE A 1 74 ? -15.155 22.089 15.380 1.00 52.75 74 ILE A CA 1
ATOM 550 C C . ILE A 1 74 ? -15.149 22.483 13.894 1.00 52.75 74 ILE A C 1
ATOM 552 O O . ILE A 1 74 ? -15.884 23.396 13.514 1.00 52.75 74 ILE A O 1
ATOM 556 N N . ASP A 1 75 ? -14.438 21.734 13.046 1.00 50.59 75 ASP A N 1
ATOM 557 C CA . ASP A 1 75 ? -14.390 21.971 11.592 1.00 50.59 75 ASP A CA 1
ATOM 558 C C . ASP A 1 75 ? -15.716 21.671 10.871 1.00 50.59 75 ASP A C 1
ATOM 560 O O . ASP A 1 75 ? -15.994 22.218 9.805 1.00 50.59 75 ASP A O 1
ATOM 564 N N . ASN A 1 76 ? -16.568 20.824 11.459 1.00 51.16 76 ASN A N 1
ATOM 565 C CA . ASN A 1 76 ? -17.891 20.481 10.926 1.00 51.16 76 ASN A CA 1
ATOM 566 C C . ASN A 1 76 ? -19.019 21.384 11.458 1.00 51.16 76 ASN A C 1
ATOM 568 O O . ASN A 1 76 ? -20.197 21.099 11.235 1.00 51.16 76 ASN A O 1
ATOM 572 N N . GLN A 1 77 ? -18.693 22.472 12.164 1.00 57.19 77 GLN A N 1
ATOM 573 C CA . GLN A 1 77 ? -19.680 23.485 12.524 1.00 57.19 77 GLN A CA 1
ATOM 574 C C . GLN A 1 77 ? -19.858 24.496 11.381 1.00 57.19 77 GLN A C 1
ATOM 576 O O . GLN A 1 77 ? -18.891 25.008 10.823 1.00 57.19 77 GLN A O 1
ATOM 581 N N . ASN A 1 78 ? -21.112 24.852 11.091 1.00 49.00 78 ASN A N 1
ATOM 582 C CA . ASN A 1 78 ? -21.572 25.668 9.950 1.00 49.00 78 ASN A CA 1
ATOM 583 C C . ASN A 1 78 ? -20.981 27.098 9.837 1.00 49.00 78 ASN A C 1
ATOM 585 O O . ASN A 1 78 ? -21.415 27.871 8.985 1.00 49.00 78 ASN A O 1
ATOM 589 N N . TRP A 1 79 ? -20.052 27.481 10.712 1.00 59.88 79 TRP A N 1
ATOM 590 C CA . TRP A 1 79 ? -19.431 28.805 10.790 1.00 59.88 79 TRP A CA 1
ATOM 591 C C . TRP A 1 79 ? -18.020 28.873 10.179 1.00 59.88 79 TRP A C 1
ATOM 593 O O . TRP A 1 79 ? -17.528 29.978 9.958 1.00 59.88 79 TRP A O 1
ATOM 603 N N . HIS A 1 80 ? -17.397 27.738 9.829 1.00 43.88 80 HIS A N 1
ATOM 604 C CA . HIS A 1 80 ? -16.145 27.714 9.066 1.00 43.88 80 HIS A CA 1
ATOM 605 C C . HIS A 1 80 ? -16.418 27.417 7.585 1.00 43.88 80 HIS A C 1
ATOM 607 O O . HIS A 1 80 ? -16.795 26.318 7.186 1.00 43.88 80 HIS A O 1
ATOM 613 N N . ILE A 1 81 ? -16.258 28.447 6.753 1.00 39.91 81 ILE A N 1
ATOM 614 C CA . ILE A 1 81 ? -16.403 28.378 5.298 1.00 39.91 81 ILE A CA 1
ATOM 615 C C . ILE A 1 81 ? -15.260 27.516 4.740 1.00 39.91 81 ILE A C 1
ATOM 617 O O . ILE A 1 81 ? -14.104 27.935 4.762 1.00 39.91 81 ILE A O 1
ATOM 621 N N . LYS A 1 82 ? -15.587 26.332 4.206 1.00 41.38 82 LYS A N 1
ATOM 622 C CA . LYS A 1 82 ? -14.684 25.525 3.372 1.00 41.38 82 LYS A CA 1
ATOM 623 C C . LYS A 1 82 ? -14.410 26.302 2.078 1.00 41.38 82 LYS A C 1
ATOM 625 O O . LYS A 1 82 ? -15.226 26.280 1.155 1.00 41.38 82 LYS A O 1
ATOM 630 N N . LEU A 1 83 ? -13.304 27.044 2.025 1.00 46.81 83 LEU A N 1
ATOM 631 C CA . LEU A 1 83 ? -12.776 27.521 0.753 1.00 46.81 83 LEU A CA 1
ATOM 632 C C . LEU A 1 83 ? -12.082 26.346 0.054 1.00 46.81 83 LEU A C 1
ATOM 634 O O . LEU A 1 83 ? -11.210 25.702 0.622 1.00 46.81 83 LEU A O 1
ATOM 638 N N . GLU A 1 84 ? -12.499 26.146 -1.192 1.00 43.50 84 GLU A N 1
ATOM 639 C CA . GLU A 1 84 ? -11.903 25.308 -2.234 1.00 43.50 84 GLU A CA 1
ATOM 640 C C . GLU A 1 84 ? -12.327 23.827 -2.292 1.00 43.50 84 GLU A C 1
ATOM 642 O O . GLU A 1 84 ? -12.095 23.001 -1.415 1.00 43.50 84 GLU A O 1
ATOM 647 N N . THR A 1 85 ? -12.916 23.518 -3.453 1.00 38.34 85 THR A N 1
ATOM 648 C CA . THR A 1 85 ? -13.297 22.212 -4.012 1.00 38.34 85 THR A CA 1
ATOM 649 C C . THR A 1 85 ? -14.537 21.544 -3.410 1.00 38.34 85 THR A C 1
ATOM 651 O O . THR A 1 85 ? -14.515 20.780 -2.449 1.00 38.34 85 THR A O 1
ATOM 654 N N . GLY A 1 86 ? -15.676 21.825 -4.048 1.00 43.56 86 GLY A N 1
ATOM 655 C CA . GLY A 1 86 ? -16.917 21.097 -3.837 1.00 43.56 86 GLY A CA 1
ATOM 656 C C . GLY A 1 86 ? -16.813 19.659 -4.335 1.00 43.56 86 GLY A C 1
ATOM 657 O O . GLY A 1 86 ? -17.063 19.406 -5.505 1.00 43.56 86 GLY A O 1
ATOM 658 N N . ILE A 1 87 ? -16.500 18.735 -3.427 1.00 37.47 87 ILE A N 1
ATOM 659 C CA . ILE A 1 87 ? -16.962 17.342 -3.429 1.00 37.47 87 ILE A CA 1
ATOM 660 C C . ILE A 1 87 ? -17.105 16.957 -1.951 1.00 37.47 87 ILE A C 1
ATOM 662 O O . ILE A 1 87 ? -16.129 16.700 -1.252 1.00 37.47 87 ILE A O 1
ATOM 666 N N . GLY A 1 88 ? -18.325 17.049 -1.424 1.00 40.75 88 GLY A N 1
ATOM 667 C CA . GLY A 1 88 ? -18.630 16.701 -0.038 1.00 40.75 88 GLY A CA 1
ATOM 668 C C . GLY A 1 88 ? -18.828 15.198 0.118 1.00 40.75 88 GLY A C 1
ATOM 669 O O . GLY A 1 88 ? -19.961 14.757 0.271 1.00 40.75 88 GLY A O 1
ATOM 670 N N . GLU A 1 89 ? -17.746 14.424 0.063 1.00 47.84 89 GLU A N 1
ATOM 671 C CA . GLU A 1 89 ? -17.714 13.075 0.637 1.00 47.84 89 GLU A CA 1
ATOM 672 C C . GLU A 1 89 ? -17.220 13.227 2.089 1.00 47.84 89 GLU A C 1
ATOM 674 O O . GLU A 1 89 ? -16.263 13.959 2.354 1.00 47.84 89 GLU A O 1
ATOM 679 N N . GLU A 1 90 ? -17.923 12.616 3.043 1.00 45.00 90 GLU A N 1
ATOM 680 C CA . GLU A 1 90 ? -17.583 12.604 4.474 1.00 45.00 90 GLU A CA 1
ATOM 681 C C . GLU A 1 90 ? -16.070 12.371 4.688 1.00 45.00 90 GLU A C 1
ATOM 683 O O . GLU A 1 90 ? -15.528 11.430 4.095 1.00 45.00 90 GLU A O 1
ATOM 688 N N . PRO A 1 91 ? -15.365 13.152 5.537 1.00 46.31 91 PRO A N 1
ATOM 689 C CA . PRO A 1 91 ? -13.976 12.855 5.847 1.00 46.31 91 PRO A CA 1
ATOM 690 C C . PRO A 1 91 ? -13.949 11.580 6.694 1.00 46.31 91 PRO A C 1
ATOM 692 O O . PRO A 1 91 ? -14.192 11.583 7.906 1.00 46.31 91 PRO A O 1
ATOM 695 N N . HIS A 1 92 ? -13.704 10.471 6.005 1.00 52.53 92 HIS A N 1
ATOM 696 C CA . HIS A 1 92 ? -13.230 9.219 6.562 1.00 52.53 92 HIS A CA 1
ATOM 697 C C . HIS A 1 92 ? -12.000 9.540 7.414 1.00 52.53 92 HIS A C 1
ATOM 699 O O . HIS A 1 92 ? -11.170 10.368 7.039 1.00 52.53 92 HIS A O 1
ATOM 705 N N . VAL A 1 93 ? -11.945 8.972 8.619 1.00 51.19 93 VAL A N 1
ATOM 706 C CA . VAL A 1 93 ? -10.857 9.226 9.569 1.00 51.19 93 VAL A CA 1
ATOM 707 C C . VAL A 1 93 ? -9.523 8.993 8.865 1.00 51.19 93 VAL A C 1
ATOM 709 O O . VAL A 1 93 ? -9.218 7.864 8.493 1.00 51.19 93 VAL A O 1
ATOM 712 N N . LYS A 1 94 ? -8.743 10.062 8.657 1.00 54.06 94 LYS A N 1
ATOM 713 C CA . LYS A 1 94 ? -7.389 9.942 8.118 1.00 54.06 94 LYS A CA 1
ATOM 714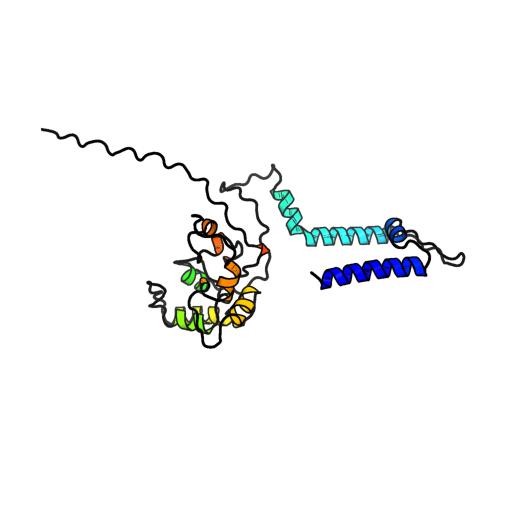 C C . LYS A 1 94 ? -6.616 9.056 9.086 1.00 54.06 94 LYS A C 1
ATOM 716 O O . LYS A 1 94 ? -6.452 9.418 10.252 1.00 54.06 94 LYS A O 1
ATOM 721 N N . PHE A 1 95 ? -6.221 7.874 8.630 1.00 58.47 95 PHE A N 1
ATOM 722 C CA . PHE A 1 95 ? -5.451 6.958 9.451 1.00 58.47 95 PHE A CA 1
ATOM 723 C C . PHE A 1 95 ? -4.145 7.647 9.863 1.00 58.47 95 PHE A C 1
ATOM 725 O O . PHE A 1 95 ? -3.378 8.107 9.021 1.00 58.47 95 PHE A O 1
ATOM 732 N N . VAL A 1 96 ? -3.917 7.766 11.173 1.00 60.38 96 VAL A N 1
ATOM 733 C CA . VAL A 1 96 ? -2.663 8.288 11.726 1.00 60.38 96 VAL A CA 1
ATOM 734 C C . VAL A 1 96 ? -1.777 7.087 12.028 1.00 60.38 96 VAL A C 1
ATOM 736 O O . VAL A 1 96 ? -1.739 6.575 13.147 1.00 60.38 96 VAL A O 1
ATOM 739 N N . GLY A 1 97 ? -1.132 6.590 10.978 1.00 64.25 97 GLY A N 1
ATOM 740 C CA . GLY A 1 97 ? -0.198 5.476 11.044 1.00 64.25 97 GLY A CA 1
ATOM 741 C C . GLY A 1 97 ? 1.197 5.869 11.498 1.00 64.25 97 GLY A C 1
ATOM 742 O O . GLY A 1 97 ? 1.549 7.044 11.610 1.00 64.25 97 GLY A O 1
ATOM 743 N N . LYS A 1 98 ? 2.038 4.853 11.710 1.00 75.00 98 LYS A N 1
ATOM 744 C CA . LYS A 1 98 ? 3.485 5.060 11.779 1.00 75.00 98 LYS A CA 1
ATOM 745 C C . LYS A 1 98 ? 3.947 5.637 10.441 1.00 75.00 98 LYS A C 1
ATOM 747 O O . LYS A 1 98 ? 3.764 4.999 9.411 1.00 75.00 98 LYS A O 1
ATOM 752 N N . GLN A 1 99 ? 4.605 6.792 10.474 1.00 85.94 99 GLN A N 1
ATOM 753 C CA . GLN A 1 99 ? 5.227 7.353 9.281 1.00 85.94 99 GLN A CA 1
ATOM 754 C C . GLN A 1 99 ? 6.329 6.411 8.781 1.00 85.94 99 GLN A C 1
ATOM 756 O O . GLN A 1 99 ? 7.264 6.076 9.520 1.00 85.94 99 GLN A O 1
ATOM 761 N N . LEU A 1 100 ? 6.187 5.951 7.541 1.00 91.69 100 LEU A N 1
ATOM 762 C CA . LEU A 1 100 ? 7.169 5.095 6.893 1.00 91.69 100 LEU A CA 1
ATOM 763 C C . LEU A 1 100 ? 8.302 5.937 6.291 1.00 91.69 100 LEU A C 1
ATOM 765 O O . LEU A 1 100 ? 8.181 7.153 6.134 1.00 91.69 100 LEU A O 1
ATOM 769 N N . ALA A 1 101 ? 9.433 5.294 5.993 1.00 94.94 101 ALA A N 1
ATOM 770 C CA . ALA A 1 101 ? 10.553 5.980 5.361 1.00 94.94 101 ALA A CA 1
ATOM 771 C C . ALA A 1 101 ? 10.131 6.515 3.990 1.00 94.94 101 ALA A C 1
ATOM 773 O O . ALA A 1 101 ? 9.394 5.848 3.263 1.00 94.94 101 ALA A O 1
ATOM 774 N N . ASP A 1 102 ? 10.631 7.692 3.636 1.00 94.31 102 ASP A N 1
ATOM 775 C CA . ASP A 1 102 ? 10.292 8.359 2.388 1.00 94.31 102 ASP A CA 1
ATOM 776 C C . ASP A 1 102 ? 11.553 8.752 1.611 1.00 94.31 102 ASP A C 1
ATOM 778 O O . ASP A 1 102 ? 12.624 8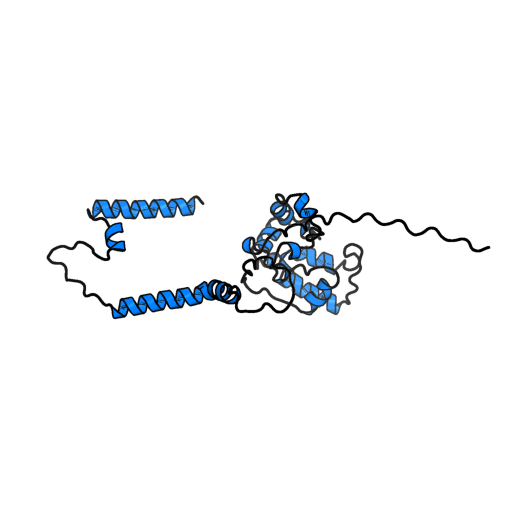.951 2.191 1.00 94.31 102 ASP A O 1
ATOM 782 N N . ASN A 1 103 ? 11.432 8.856 0.291 1.00 97.00 103 ASN A N 1
ATOM 783 C CA . ASN A 1 103 ? 12.505 9.236 -0.608 1.00 97.00 103 ASN A CA 1
ATOM 784 C C . ASN A 1 103 ? 11.949 10.030 -1.796 1.00 97.00 103 ASN A C 1
ATOM 786 O O . ASN A 1 103 ? 11.176 9.516 -2.602 1.00 97.00 103 ASN A O 1
ATOM 790 N N . LYS A 1 104 ? 12.393 11.286 -1.918 1.00 97.00 104 LYS A N 1
ATOM 791 C CA . LYS A 1 104 ? 11.917 12.208 -2.954 1.00 97.00 104 LYS A CA 1
ATOM 792 C C . LYS A 1 104 ? 12.202 11.708 -4.373 1.00 97.00 104 LYS A C 1
ATOM 794 O O . LYS A 1 104 ? 11.306 11.756 -5.201 1.00 97.00 104 LYS A O 1
ATOM 799 N N . LEU A 1 105 ? 13.416 11.216 -4.638 1.00 97.50 105 LEU A N 1
ATOM 800 C CA . LEU A 1 105 ? 13.796 10.721 -5.966 1.00 97.50 105 LEU A CA 1
ATOM 801 C C . LEU A 1 105 ? 12.896 9.555 -6.388 1.00 97.50 105 LEU A C 1
ATOM 803 O O . LEU A 1 105 ? 12.367 9.550 -7.489 1.00 97.50 105 LEU A O 1
ATOM 807 N N . TRP A 1 106 ? 12.666 8.600 -5.486 1.00 97.44 106 TRP A N 1
ATOM 808 C CA . TRP A 1 106 ? 11.750 7.490 -5.737 1.00 97.44 106 TRP A CA 1
ATOM 809 C C . TRP A 1 106 ? 10.312 7.963 -5.992 1.00 97.44 106 TRP A C 1
ATOM 811 O O . TRP A 1 106 ? 9.686 7.474 -6.927 1.00 97.44 106 TRP A O 1
ATOM 821 N N . ARG A 1 107 ? 9.786 8.920 -5.211 1.00 95.50 107 ARG A N 1
ATOM 822 C CA . ARG A 1 107 ? 8.436 9.459 -5.453 1.00 95.50 107 ARG A CA 1
ATOM 823 C C . ARG A 1 107 ? 8.317 10.155 -6.803 1.00 95.50 107 ARG A C 1
ATOM 825 O O . ARG A 1 107 ? 7.332 9.928 -7.496 1.00 95.50 107 ARG A O 1
ATOM 832 N N . ASP A 1 108 ? 9.292 10.986 -7.154 1.00 95.88 108 ASP A N 1
ATOM 833 C CA . ASP A 1 108 ? 9.270 11.745 -8.404 1.00 95.88 108 ASP A CA 1
ATOM 834 C C . ASP A 1 108 ? 9.348 10.801 -9.615 1.00 95.88 108 ASP A C 1
ATOM 836 O O . ASP A 1 108 ? 8.507 10.870 -10.510 1.00 95.88 108 ASP A O 1
ATOM 840 N N . GLU A 1 109 ? 10.313 9.878 -9.616 1.00 96.38 109 GLU A N 1
ATOM 841 C CA . GLU A 1 109 ? 10.575 8.993 -10.756 1.00 96.38 109 GLU A CA 1
ATOM 842 C C . GLU A 1 109 ? 9.527 7.877 -10.877 1.00 96.38 109 GLU A C 1
ATOM 844 O O . GLU A 1 109 ? 8.966 7.642 -11.947 1.00 96.38 109 GLU A O 1
ATOM 849 N N . CYS A 1 110 ? 9.190 7.193 -9.776 1.00 95.56 110 CYS A N 1
ATOM 850 C CA . CYS A 1 110 ? 8.200 6.109 -9.807 1.00 95.56 110 CYS A CA 1
ATOM 851 C C . CYS A 1 110 ? 6.746 6.611 -9.810 1.00 95.56 110 CYS A C 1
ATOM 853 O O . CYS A 1 110 ? 5.837 5.814 -10.044 1.00 95.56 110 CYS A O 1
ATOM 855 N N . GLY A 1 111 ? 6.514 7.899 -9.541 1.00 93.62 111 GLY A N 1
ATOM 856 C CA . GLY A 1 111 ? 5.197 8.543 -9.570 1.00 93.62 111 GLY A CA 1
ATOM 857 C C . GLY A 1 111 ? 4.840 9.207 -10.900 1.00 93.62 111 GLY A C 1
ATOM 858 O O . GLY A 1 111 ? 3.731 9.717 -11.043 1.00 93.62 111 GLY A O 1
ATOM 859 N N . ALA A 1 112 ? 5.748 9.205 -11.881 1.00 93.56 112 ALA A N 1
ATOM 860 C CA . ALA A 1 112 ? 5.560 9.921 -13.143 1.00 93.56 112 ALA A CA 1
ATOM 861 C C . ALA A 1 112 ? 4.423 9.357 -14.020 1.00 93.56 112 ALA A C 1
ATOM 863 O O . ALA A 1 112 ? 3.790 10.104 -14.767 1.00 93.56 112 ALA A O 1
ATOM 864 N N . CYS A 1 113 ? 4.152 8.048 -13.933 1.00 91.12 113 CYS A N 1
ATOM 865 C CA . CYS A 1 113 ? 3.203 7.353 -14.816 1.00 91.12 113 CYS A CA 1
ATOM 866 C C . CYS A 1 113 ? 1.999 6.743 -14.086 1.00 91.12 113 CYS A C 1
ATOM 868 O O . CYS A 1 113 ? 0.929 6.584 -14.674 1.00 91.12 113 CYS A O 1
ATOM 870 N N . HIS A 1 114 ? 2.161 6.361 -12.822 1.00 92.38 114 HIS A N 1
ATOM 871 C CA . HIS A 1 114 ? 1.122 5.736 -12.011 1.00 92.38 114 HIS A CA 1
ATOM 872 C C . HIS A 1 114 ? 1.267 6.167 -10.550 1.00 92.38 114 HIS A C 1
ATOM 874 O O . HIS A 1 114 ? 2.307 6.688 -10.152 1.00 92.38 114 HIS A O 1
ATOM 880 N N . ALA A 1 115 ? 0.238 5.913 -9.736 1.00 86.19 115 ALA A N 1
ATOM 881 C CA . ALA A 1 115 ? 0.331 6.107 -8.291 1.00 86.19 115 ALA A CA 1
ATOM 882 C C . ALA A 1 115 ? 1.539 5.350 -7.721 1.00 86.19 115 ALA A C 1
ATOM 884 O O . ALA A 1 115 ? 1.875 4.251 -8.174 1.00 86.19 115 ALA A O 1
ATOM 885 N N . VAL A 1 116 ? 2.204 5.938 -6.734 1.00 90.69 116 VAL A N 1
ATOM 886 C CA . VAL A 1 116 ? 3.457 5.395 -6.214 1.00 90.69 116 VAL A CA 1
ATOM 887 C C . VAL A 1 116 ? 3.167 4.158 -5.357 1.00 90.69 116 VAL A C 1
ATOM 889 O O . VAL A 1 116 ? 2.532 4.241 -4.309 1.00 90.69 116 VAL A O 1
ATOM 892 N N . PHE A 1 117 ? 3.652 2.988 -5.779 1.00 94.62 117 PHE A N 1
ATOM 893 C CA . PHE A 1 117 ? 3.532 1.762 -4.987 1.00 94.62 117 PHE A CA 1
ATOM 894 C C . PHE A 1 117 ? 4.612 1.715 -3.913 1.00 94.62 117 PHE A C 1
ATOM 896 O O . PHE A 1 117 ? 5.783 1.511 -4.236 1.00 94.62 117 PHE A O 1
ATOM 903 N N . TYR A 1 118 ? 4.224 1.859 -2.642 1.00 95.88 118 TYR A N 1
ATOM 904 C CA . TYR A 1 118 ? 5.176 1.803 -1.534 1.00 95.88 118 TYR A CA 1
ATOM 905 C C . TYR A 1 118 ? 6.001 0.494 -1.559 1.00 95.88 118 TYR A C 1
ATOM 907 O O . TYR A 1 118 ? 5.424 -0.575 -1.803 1.00 95.88 118 TYR A O 1
ATOM 915 N N . PRO A 1 119 ? 7.327 0.516 -1.290 1.00 97.25 119 PRO A N 1
ATOM 916 C CA . PRO A 1 119 ? 8.181 -0.653 -1.510 1.00 97.25 119 PRO A CA 1
ATOM 917 C C . PRO A 1 119 ? 7.794 -1.886 -0.686 1.00 97.25 119 PRO A C 1
ATOM 919 O O . PRO A 1 119 ? 8.063 -3.018 -1.085 1.00 97.25 119 PRO A O 1
ATOM 922 N N . ALA A 1 120 ? 7.082 -1.698 0.422 1.00 96.25 120 ALA A N 1
ATOM 923 C CA . ALA A 1 120 ? 6.615 -2.785 1.275 1.00 96.25 120 ALA A CA 1
ATOM 924 C C . ALA A 1 120 ? 5.596 -3.731 0.592 1.00 96.25 120 ALA A C 1
ATOM 926 O O . ALA A 1 120 ? 5.274 -4.784 1.140 1.00 96.25 120 ALA A O 1
ATOM 927 N N . LEU A 1 121 ? 5.097 -3.384 -0.601 1.00 97.06 121 LEU A N 1
ATOM 928 C CA . LEU A 1 121 ? 4.104 -4.159 -1.350 1.00 97.06 121 LEU A CA 1
ATOM 929 C C . LEU A 1 121 ? 4.676 -5.287 -2.223 1.00 97.06 121 LEU A C 1
ATOM 931 O O . LEU A 1 121 ? 3.907 -6.061 -2.796 1.00 97.06 121 LEU A O 1
ATOM 935 N N . LEU A 1 122 ? 5.999 -5.404 -2.345 1.00 98.25 122 LEU A N 1
ATOM 936 C CA . LEU A 1 122 ? 6.655 -6.515 -3.040 1.00 98.25 122 LEU A CA 1
ATOM 937 C C . LEU A 1 122 ? 7.957 -6.917 -2.331 1.00 98.25 122 LEU A C 1
ATOM 939 O O . LEU A 1 122 ? 8.575 -6.096 -1.648 1.00 98.25 122 LEU A O 1
ATOM 943 N N . PRO A 1 123 ? 8.394 -8.180 -2.487 1.00 98.19 123 PRO A N 1
ATOM 944 C CA . PRO A 1 123 ? 9.667 -8.627 -1.950 1.00 98.19 123 PRO A CA 1
ATOM 945 C C . PRO A 1 123 ? 10.846 -8.011 -2.712 1.00 98.19 123 PRO A C 1
ATOM 947 O O . PRO A 1 123 ? 10.748 -7.654 -3.888 1.00 98.19 123 PRO A O 1
ATOM 950 N N . THR A 1 124 ? 12.001 -7.980 -2.062 1.00 98.44 124 THR A N 1
ATOM 951 C CA . THR A 1 124 ? 13.284 -7.488 -2.583 1.00 98.44 124 THR A CA 1
ATOM 952 C C . THR A 1 124 ? 13.584 -8.030 -3.983 1.00 98.44 124 THR A C 1
ATOM 954 O O . THR A 1 124 ? 13.915 -7.269 -4.892 1.00 98.44 124 THR A O 1
ATOM 957 N N . ARG A 1 125 ? 13.394 -9.341 -4.189 1.00 98.31 125 ARG A N 1
ATOM 958 C CA . ARG A 1 125 ? 13.637 -10.015 -5.479 1.00 98.31 125 ARG A CA 1
ATOM 959 C C . ARG A 1 125 ? 12.786 -9.469 -6.627 1.00 98.31 125 ARG A C 1
ATOM 961 O O . ARG A 1 125 ? 13.228 -9.462 -7.774 1.00 98.31 125 ARG A O 1
ATOM 968 N N . SER A 1 126 ? 11.573 -9.012 -6.329 1.00 98.62 126 SER A N 1
ATOM 969 C CA . SER A 1 126 ? 10.675 -8.425 -7.319 1.00 98.62 126 SER A CA 1
ATOM 970 C C . SER A 1 126 ? 11.146 -7.037 -7.721 1.00 98.62 126 SER A C 1
ATOM 972 O O . SER A 1 126 ? 11.273 -6.774 -8.912 1.00 98.62 126 SER A O 1
ATOM 974 N N . TRP A 1 127 ? 11.495 -6.186 -6.753 1.00 98.31 127 TRP A N 1
ATOM 975 C CA . TRP A 1 127 ? 12.033 -4.855 -7.042 1.00 98.31 127 TRP A CA 1
ATOM 976 C C . TRP A 1 127 ? 13.344 -4.911 -7.815 1.00 98.31 127 TRP A C 1
ATOM 978 O O . TRP A 1 127 ? 13.499 -4.207 -8.808 1.00 98.31 127 TRP A O 1
ATOM 988 N N . GLN A 1 128 ? 14.248 -5.815 -7.433 1.00 98.56 128 GLN A N 1
ATOM 989 C CA . GLN A 1 128 ? 15.479 -6.058 -8.182 1.00 98.56 128 GLN A CA 1
ATOM 990 C C . GLN A 1 128 ? 15.192 -6.426 -9.636 1.00 98.56 128 GLN A C 1
ATOM 992 O O . GLN A 1 128 ? 15.812 -5.863 -10.535 1.00 98.56 128 GLN A O 1
ATOM 997 N N . LYS A 1 129 ? 14.236 -7.329 -9.886 1.00 98.50 129 LYS A N 1
ATOM 998 C CA . LYS A 1 129 ? 13.881 -7.728 -11.250 1.00 98.50 129 LYS A CA 1
ATOM 999 C C . LYS A 1 129 ? 13.264 -6.574 -12.044 1.00 98.50 129 LYS A C 1
ATOM 1001 O O . LYS A 1 129 ? 13.672 -6.371 -13.180 1.00 98.50 129 LYS A O 1
ATOM 1006 N N . ILE A 1 130 ? 12.365 -5.793 -11.440 1.00 98.06 130 ILE A N 1
ATOM 1007 C CA . ILE A 1 130 ? 11.745 -4.615 -12.074 1.00 98.06 130 ILE A CA 1
ATOM 1008 C C . ILE A 1 130 ? 12.804 -3.582 -12.476 1.00 98.06 130 ILE A C 1
ATOM 1010 O O . ILE A 1 130 ? 12.784 -3.113 -13.606 1.00 98.06 130 ILE A O 1
ATOM 1014 N N . MET A 1 131 ? 13.740 -3.251 -11.584 1.00 98.06 131 MET A N 1
ATOM 1015 C CA . MET A 1 131 ? 14.771 -2.242 -11.863 1.00 98.06 131 MET A CA 1
ATOM 1016 C C . MET A 1 131 ? 15.859 -2.754 -12.819 1.00 98.06 131 MET A C 1
ATOM 1018 O O . MET A 1 131 ? 16.411 -1.981 -13.596 1.00 98.06 131 MET A O 1
ATOM 1022 N N . THR A 1 132 ? 16.161 -4.058 -12.792 1.00 97.94 132 THR A N 1
ATOM 1023 C CA . THR A 1 132 ? 17.105 -4.676 -13.743 1.00 97.94 132 THR A CA 1
ATOM 1024 C C . THR A 1 132 ? 16.529 -4.723 -15.157 1.00 97.94 132 THR A C 1
ATOM 1026 O O . THR A 1 132 ? 17.261 -4.547 -16.124 1.00 97.94 132 THR A O 1
ATOM 1029 N N . GLU A 1 133 ? 15.223 -4.963 -15.278 1.00 96.94 133 GLU A N 1
ATOM 1030 C CA . GLU A 1 133 ? 14.485 -5.053 -16.544 1.00 96.94 133 GLU A CA 1
ATOM 1031 C C . GLU A 1 133 ? 13.631 -3.793 -16.767 1.00 96.94 133 GLU A C 1
ATOM 1033 O O . GLU A 1 133 ? 12.486 -3.876 -17.213 1.00 96.94 133 GLU A O 1
ATOM 1038 N N . GLN A 1 134 ? 14.164 -2.619 -16.411 1.00 96.50 134 GLN A N 1
ATOM 1039 C CA . GLN A 1 134 ? 13.431 -1.351 -16.490 1.00 96.50 134 GLN A CA 1
ATOM 1040 C C . GLN A 1 134 ? 12.998 -0.976 -17.920 1.00 96.50 134 GLN A C 1
ATOM 1042 O O . GLN A 1 134 ? 12.005 -0.275 -18.095 1.00 96.50 134 GLN A O 1
ATOM 1047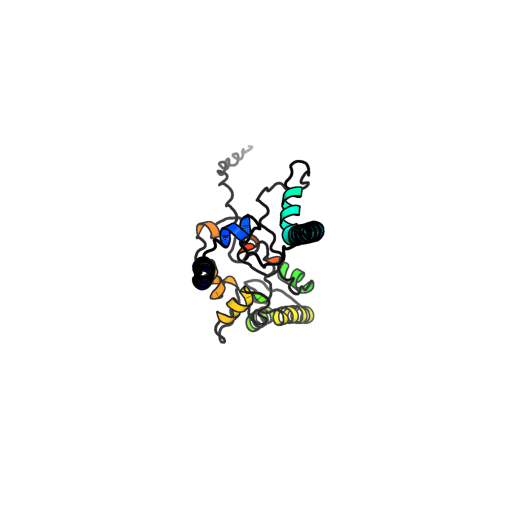 N N . ASP A 1 135 ? 13.676 -1.526 -18.931 1.00 97.00 135 ASP A N 1
ATOM 1048 C CA . ASP A 1 135 ? 13.337 -1.438 -20.357 1.00 97.00 135 ASP A CA 1
ATOM 1049 C C . ASP A 1 135 ? 12.057 -2.213 -20.723 1.00 97.00 135 ASP A C 1
ATOM 1051 O O . ASP A 1 135 ? 11.491 -2.051 -21.805 1.00 97.00 135 ASP A O 1
ATOM 1055 N N . LYS A 1 136 ? 11.587 -3.078 -19.819 1.00 96.12 136 LYS A N 1
ATOM 1056 C CA . LYS A 1 136 ? 10.405 -3.937 -19.978 1.00 96.12 136 LYS A CA 1
ATOM 1057 C C . LYS A 1 136 ? 9.316 -3.587 -18.973 1.00 96.12 136 LYS A C 1
ATOM 1059 O O . LYS A 1 136 ? 8.488 -4.441 -18.637 1.00 96.12 136 LYS A O 1
ATOM 1064 N N . HIS A 1 137 ? 9.282 -2.343 -18.503 1.00 96.62 137 HIS A N 1
ATOM 1065 C CA . HIS A 1 137 ? 8.309 -1.862 -17.533 1.00 96.62 137 HIS A CA 1
ATOM 1066 C C . HIS A 1 137 ? 6.905 -1.751 -18.152 1.00 96.62 137 HIS A C 1
ATOM 1068 O O . HIS A 1 137 ? 6.431 -0.687 -18.541 1.00 96.62 137 HIS A O 1
ATOM 1074 N N . PHE A 1 138 ? 6.231 -2.897 -18.278 1.00 95.31 138 PHE A N 1
ATOM 1075 C CA . PHE A 1 138 ? 4.831 -3.046 -18.691 1.00 95.31 138 PHE A CA 1
ATOM 1076 C C . PHE A 1 138 ? 4.451 -2.359 -20.013 1.00 95.31 138 PHE A C 1
ATOM 1078 O O . PHE A 1 138 ? 3.323 -1.897 -20.172 1.00 95.31 138 PHE A O 1
ATOM 1085 N N . GLY A 1 139 ? 5.371 -2.353 -20.980 1.00 93.69 139 GLY A N 1
ATOM 1086 C CA . GLY A 1 139 ? 5.182 -1.714 -22.288 1.00 93.69 139 GLY A CA 1
ATOM 1087 C C . GLY A 1 139 ? 5.817 -0.327 -22.406 1.00 93.69 139 GLY A C 1
ATOM 1088 O O . GLY A 1 139 ? 5.697 0.294 -23.458 1.00 93.69 139 GLY A O 1
ATOM 1089 N N . SER A 1 140 ? 6.505 0.131 -21.359 1.00 94.62 140 SER A N 1
ATOM 1090 C CA . SER A 1 140 ? 7.340 1.334 -21.347 1.00 94.62 140 SER A CA 1
ATOM 1091 C C . SER A 1 140 ? 8.762 1.023 -20.879 1.00 94.62 140 SER A C 1
ATOM 1093 O O . SER A 1 140 ? 8.990 0.008 -20.222 1.00 94.62 140 SER A O 1
ATOM 1095 N N . ASP A 1 141 ? 9.692 1.909 -21.221 1.00 96.06 141 ASP A N 1
ATOM 1096 C CA . ASP A 1 141 ? 11.046 1.957 -20.671 1.00 96.06 141 ASP A CA 1
ATOM 1097 C C . ASP A 1 141 ? 11.103 3.097 -19.647 1.00 96.06 141 ASP A C 1
ATOM 1099 O O . ASP A 1 141 ? 10.656 4.206 -19.950 1.00 96.06 141 ASP A O 1
ATOM 1103 N N . LEU A 1 142 ? 11.614 2.820 -18.444 1.00 95.88 142 LEU A N 1
ATOM 1104 C CA . LEU A 1 142 ? 11.808 3.854 -17.421 1.00 95.88 142 LEU A CA 1
ATOM 1105 C C . LEU A 1 142 ? 12.959 4.804 -17.780 1.00 95.88 142 LEU A C 1
ATOM 1107 O O . LEU A 1 142 ? 12.931 5.967 -17.389 1.00 95.88 142 LEU A O 1
ATOM 1111 N N . GLY A 1 143 ? 13.951 4.330 -18.542 1.00 96.12 143 GLY A N 1
ATOM 1112 C CA . GLY A 1 143 ? 15.042 5.154 -19.057 1.00 96.12 143 GLY A CA 1
ATOM 1113 C C . GLY A 1 143 ? 15.960 5.752 -17.987 1.00 96.12 143 GLY A C 1
ATOM 1114 O O . GLY A 1 143 ? 16.609 6.766 -18.251 1.00 96.12 143 GLY A O 1
ATOM 1115 N N . PHE A 1 144 ? 16.026 5.167 -16.787 1.00 97.56 144 PHE A N 1
ATOM 1116 C CA . PHE A 1 144 ? 16.871 5.683 -15.715 1.00 97.56 144 PHE A CA 1
ATOM 1117 C C . PHE A 1 144 ? 18.346 5.389 -15.988 1.00 97.56 144 PHE A C 1
ATOM 1119 O O . PHE A 1 144 ? 18.730 4.286 -16.386 1.00 97.56 144 PHE A O 1
ATOM 1126 N N . ASP A 1 145 ? 19.210 6.363 -15.703 1.00 97.62 145 ASP A N 1
ATOM 1127 C CA . ASP A 1 145 ? 20.648 6.119 -15.681 1.00 97.62 145 ASP A CA 1
ATOM 1128 C C . ASP A 1 145 ? 21.043 5.187 -14.515 1.00 97.62 145 ASP A C 1
ATOM 1130 O O . ASP A 1 145 ? 20.254 4.888 -13.609 1.00 97.62 145 ASP A O 1
ATOM 1134 N N . ALA A 1 146 ? 22.288 4.708 -14.527 1.00 97.62 146 ALA A N 1
ATOM 1135 C CA . ALA A 1 146 ? 22.779 3.761 -13.527 1.00 97.62 146 ALA A CA 1
ATOM 1136 C C . ALA A 1 146 ? 22.761 4.321 -12.092 1.00 97.62 146 ALA A C 1
ATOM 1138 O O . ALA A 1 146 ? 22.460 3.578 -11.159 1.00 97.62 146 ALA A O 1
ATOM 1139 N N . VAL A 1 147 ? 23.046 5.615 -11.912 1.00 98.06 147 VAL A N 1
ATOM 1140 C CA . VAL A 1 147 ? 23.084 6.268 -10.593 1.00 98.06 147 VAL A CA 1
ATOM 1141 C C . VAL A 1 147 ? 21.671 6.366 -10.023 1.00 98.06 147 VAL A C 1
ATOM 1143 O O . VAL A 1 147 ? 21.438 6.018 -8.864 1.00 98.06 147 VAL A O 1
ATOM 1146 N N . THR A 1 148 ? 20.716 6.779 -10.854 1.00 98.38 148 THR A N 1
ATOM 1147 C CA . THR A 1 148 ? 19.296 6.871 -10.504 1.00 98.38 148 THR A CA 1
ATOM 1148 C C . THR A 1 148 ? 18.724 5.487 -10.194 1.00 98.38 148 THR A C 1
ATOM 1150 O O . THR A 1 148 ? 18.083 5.293 -9.159 1.00 98.38 148 THR A O 1
ATOM 1153 N N . THR A 1 149 ? 19.042 4.495 -11.032 1.00 98.25 149 THR A N 1
ATOM 1154 C CA . THR A 1 149 ? 18.636 3.093 -10.843 1.00 98.25 149 THR A CA 1
ATOM 1155 C C . THR A 1 149 ? 19.135 2.543 -9.507 1.00 98.25 149 THR A C 1
ATOM 1157 O O . THR A 1 149 ? 18.354 1.965 -8.751 1.00 98.25 149 THR A O 1
ATOM 1160 N N . GLU A 1 150 ? 20.419 2.735 -9.186 1.00 98.31 150 GLU A N 1
ATOM 1161 C CA . GLU A 1 150 ? 21.015 2.254 -7.937 1.00 98.31 150 GLU A CA 1
ATOM 1162 C C . GLU A 1 150 ? 20.388 2.927 -6.709 1.00 98.31 150 GLU A C 1
ATOM 1164 O O . GLU A 1 150 ? 20.022 2.245 -5.747 1.00 98.31 150 GLU A O 1
ATOM 1169 N N . ALA A 1 151 ? 20.213 4.252 -6.746 1.00 98.44 151 ALA A N 1
ATOM 1170 C CA . ALA A 1 151 ? 19.647 5.015 -5.638 1.00 98.44 151 ALA A CA 1
ATOM 1171 C C . ALA A 1 151 ? 18.195 4.612 -5.333 1.00 98.44 151 ALA A C 1
ATOM 1173 O O . ALA A 1 151 ? 17.844 4.390 -4.168 1.00 98.44 151 ALA A O 1
ATOM 1174 N N . ILE A 1 152 ? 17.363 4.472 -6.371 1.00 98.50 152 ILE A N 1
ATOM 1175 C CA . ILE A 1 152 ? 15.968 4.039 -6.232 1.00 98.50 152 ILE A CA 1
ATOM 1176 C C . ILE A 1 152 ? 15.911 2.591 -5.750 1.00 98.50 152 ILE A C 1
ATOM 1178 O O . ILE A 1 152 ? 15.241 2.305 -4.755 1.00 98.50 152 ILE A O 1
ATOM 1182 N N . LEU A 1 153 ? 16.650 1.680 -6.393 1.00 98.56 153 LEU A N 1
ATOM 1183 C CA . LEU A 1 153 ? 16.641 0.267 -6.018 1.00 98.56 153 LEU A CA 1
ATOM 1184 C C . LEU A 1 153 ? 17.074 0.076 -4.562 1.00 98.56 153 LEU A C 1
ATOM 1186 O O . LEU A 1 153 ? 16.449 -0.699 -3.838 1.00 98.56 153 LEU A O 1
ATOM 1190 N N . LYS A 1 154 ? 18.096 0.809 -4.106 1.00 98.56 154 LYS A N 1
ATOM 1191 C CA . LYS A 1 154 ? 18.526 0.783 -2.707 1.00 98.56 154 LYS A CA 1
ATOM 1192 C C . LYS A 1 154 ? 17.378 1.132 -1.763 1.00 98.56 154 LYS A C 1
ATOM 1194 O O . LYS A 1 154 ? 17.124 0.382 -0.822 1.00 98.56 154 LYS A O 1
ATOM 1199 N N . PHE A 1 155 ? 16.678 2.237 -2.015 1.00 98.50 155 PHE A N 1
ATOM 1200 C CA . PHE A 1 155 ? 15.545 2.639 -1.184 1.00 98.50 155 PHE A CA 1
ATOM 1201 C C . PHE A 1 155 ? 14.437 1.579 -1.179 1.00 98.50 155 PHE A C 1
ATOM 1203 O O . PHE A 1 155 ? 13.909 1.249 -0.115 1.00 98.50 155 PHE A O 1
ATOM 1210 N N . MET A 1 156 ? 14.115 1.009 -2.342 1.00 98.25 156 MET A N 1
ATOM 1211 C CA . MET A 1 156 ? 13.064 -0.001 -2.453 1.00 98.25 156 MET A CA 1
ATOM 1212 C C . MET A 1 156 ? 13.409 -1.280 -1.687 1.00 98.25 156 MET A C 1
ATOM 1214 O O . MET A 1 156 ? 12.576 -1.802 -0.954 1.00 98.25 156 MET A O 1
ATOM 1218 N N . VAL A 1 157 ? 14.645 -1.768 -1.805 1.00 98.31 157 VAL A N 1
ATOM 1219 C CA . VAL A 1 157 ? 15.113 -2.977 -1.108 1.00 98.31 157 VAL A CA 1
ATOM 1220 C C . VAL A 1 157 ? 15.214 -2.761 0.405 1.00 98.31 157 VAL A C 1
ATOM 1222 O O . VAL A 1 157 ? 14.848 -3.640 1.189 1.00 98.31 157 VAL A O 1
ATOM 1225 N N . ASP A 1 158 ? 15.648 -1.577 0.842 1.00 98.25 158 ASP A N 1
ATOM 1226 C CA . ASP A 1 158 ? 15.734 -1.236 2.266 1.00 98.25 158 ASP A CA 1
ATOM 1227 C C . ASP A 1 158 ? 14.354 -1.132 2.942 1.00 98.25 158 ASP A C 1
ATOM 1229 O O . ASP A 1 158 ? 14.282 -1.232 4.167 1.00 98.25 158 ASP A O 1
ATOM 1233 N N . ASN A 1 159 ? 13.272 -1.018 2.162 1.00 97.88 159 ASN A N 1
ATOM 1234 C CA . ASN A 1 159 ? 11.887 -0.892 2.635 1.00 97.88 159 ASN A CA 1
ATOM 1235 C C . ASN A 1 159 ? 10.937 -1.957 2.047 1.00 97.88 159 ASN A C 1
ATOM 1237 O O . ASN A 1 159 ? 9.718 -1.793 2.102 1.00 97.88 159 ASN A O 1
ATOM 1241 N N . ALA A 1 160 ? 11.482 -3.038 1.481 1.00 98.31 160 ALA A N 1
ATOM 1242 C CA . ALA A 1 160 ? 10.718 -4.099 0.826 1.00 98.31 160 ALA A CA 1
ATOM 1243 C C . ALA A 1 160 ? 9.845 -4.911 1.802 1.00 98.31 160 ALA A C 1
ATOM 1245 O O . ALA A 1 160 ? 9.948 -4.775 3.025 1.00 98.31 160 ALA A O 1
ATOM 1246 N N . ALA A 1 161 ? 9.000 -5.797 1.263 1.00 97.56 161 ALA A N 1
ATOM 1247 C CA . ALA A 1 161 ? 8.069 -6.603 2.053 1.00 97.56 161 ALA A CA 1
ATOM 1248 C C . ALA A 1 161 ? 8.749 -7.368 3.205 1.00 97.56 161 ALA A C 1
ATOM 1250 O O . ALA A 1 161 ? 8.200 -7.406 4.303 1.00 97.56 161 ALA A O 1
ATOM 1251 N N . GLU A 1 162 ? 9.978 -7.869 3.017 1.00 96.94 162 GLU A N 1
ATOM 1252 C CA . GLU A 1 162 ? 10.741 -8.610 4.039 1.00 96.94 162 GLU A CA 1
ATOM 1253 C C . GLU A 1 162 ? 11.070 -7.790 5.299 1.00 96.94 162 GLU A C 1
ATOM 1255 O O . GLU A 1 162 ? 11.485 -8.343 6.319 1.00 96.94 162 GLU A O 1
ATOM 1260 N N . LYS A 1 163 ? 10.913 -6.462 5.254 1.00 96.75 163 LYS A N 1
ATOM 1261 C CA . LYS A 1 163 ? 11.117 -5.587 6.416 1.00 96.75 163 LYS A CA 1
ATOM 1262 C C . LYS A 1 163 ? 9.935 -5.592 7.380 1.00 96.75 163 LYS A C 1
ATOM 1264 O O . LYS A 1 163 ? 10.087 -5.123 8.505 1.00 96.75 163 LYS A O 1
ATOM 1269 N N . HIS A 1 164 ? 8.774 -6.096 6.950 1.00 95.38 164 HIS A N 1
ATOM 1270 C CA . HIS A 1 164 ? 7.565 -6.238 7.769 1.00 95.38 164 HIS A CA 1
ATOM 1271 C C . HIS A 1 164 ? 7.163 -4.944 8.500 1.00 95.38 164 HIS A C 1
ATOM 1273 O O . HIS A 1 164 ? 6.717 -4.971 9.645 1.00 95.38 164 HIS A O 1
ATOM 1279 N N . VAL A 1 165 ? 7.344 -3.792 7.842 1.00 92.12 165 VAL A N 1
ATOM 1280 C CA . VAL A 1 165 ? 7.089 -2.473 8.447 1.00 92.12 165 VAL A CA 1
ATOM 1281 C C . VAL A 1 165 ? 5.602 -2.182 8.671 1.00 92.12 165 VAL A C 1
ATOM 1283 O O . VAL A 1 165 ? 5.286 -1.344 9.513 1.00 92.12 165 VAL A O 1
ATOM 1286 N N . VAL A 1 166 ? 4.718 -2.888 7.954 1.00 92.50 166 VAL A N 1
ATOM 1287 C CA . VAL A 1 166 ? 3.247 -2.815 8.036 1.00 92.50 166 VAL A CA 1
ATOM 1288 C C . VAL A 1 166 ? 2.633 -4.214 7.895 1.00 92.50 166 VAL A C 1
ATOM 1290 O O . VAL A 1 166 ? 3.298 -5.131 7.400 1.00 92.50 166 VAL A O 1
ATOM 1293 N N . GLU A 1 167 ? 1.366 -4.398 8.295 1.00 92.62 167 GLU A N 1
ATOM 1294 C CA . GLU A 1 167 ? 0.695 -5.707 8.203 1.00 92.62 167 GLU A CA 1
ATOM 1295 C C . GLU A 1 167 ? 0.691 -6.235 6.763 1.00 92.62 167 GLU A C 1
ATOM 1297 O O . GLU A 1 167 ? 1.039 -7.397 6.535 1.00 92.62 167 GLU A O 1
ATOM 1302 N N . ALA A 1 168 ? 0.352 -5.384 5.788 1.00 94.06 168 ALA A N 1
ATOM 1303 C CA . ALA A 1 168 ? 0.317 -5.767 4.380 1.00 94.06 168 ALA A CA 1
ATOM 1304 C C . ALA A 1 168 ? 1.654 -6.370 3.914 1.00 94.06 168 ALA A C 1
ATOM 1306 O O . ALA A 1 168 ? 1.653 -7.412 3.267 1.00 94.06 168 ALA A O 1
ATOM 1307 N N . ALA A 1 169 ? 2.785 -5.787 4.320 1.00 96.12 169 ALA A N 1
ATOM 1308 C CA . ALA A 1 169 ? 4.126 -6.255 3.973 1.00 96.12 169 ALA A CA 1
ATOM 1309 C C . ALA A 1 169 ? 4.390 -7.675 4.484 1.00 96.12 169 ALA A C 1
ATOM 1311 O O . ALA A 1 169 ? 4.758 -8.562 3.715 1.00 96.12 169 ALA A O 1
ATOM 1312 N N . PHE A 1 170 ? 4.117 -7.903 5.773 1.00 96.81 170 PHE A N 1
ATOM 1313 C CA . PHE A 1 170 ? 4.247 -9.219 6.396 1.00 96.81 170 PHE A CA 1
ATOM 1314 C C . PHE A 1 170 ? 3.370 -10.258 5.701 1.00 96.81 170 PHE A C 1
ATOM 1316 O O . PHE A 1 170 ? 3.819 -11.353 5.376 1.00 96.81 170 PHE A O 1
ATOM 1323 N N . LYS A 1 171 ? 2.107 -9.925 5.431 1.00 97.25 171 LYS A N 1
ATOM 1324 C CA . LYS A 1 171 ? 1.183 -10.875 4.811 1.00 97.25 171 LYS A CA 1
ATOM 1325 C C . LYS A 1 171 ? 1.507 -11.152 3.342 1.00 97.25 171 LYS A C 1
ATOM 1327 O O . LYS A 1 171 ? 1.316 -12.282 2.895 1.00 97.25 171 LYS A O 1
ATOM 1332 N N . ILE A 1 172 ? 1.987 -10.152 2.601 1.00 96.81 172 ILE A N 1
ATOM 1333 C CA . ILE A 1 172 ? 2.456 -10.311 1.220 1.00 96.81 172 ILE A CA 1
ATOM 1334 C C . ILE A 1 172 ? 3.642 -11.266 1.195 1.00 96.81 172 ILE A C 1
ATOM 1336 O O . ILE A 1 172 ? 3.569 -12.269 0.486 1.00 96.81 172 ILE A O 1
ATOM 1340 N N . GLU A 1 173 ? 4.677 -11.000 1.997 1.00 96.56 173 GLU A N 1
ATOM 1341 C CA . GLU A 1 173 ? 5.888 -11.824 2.073 1.00 96.56 173 GLU A CA 1
ATOM 1342 C C . GLU A 1 173 ? 5.543 -13.289 2.366 1.00 96.56 173 GLU A C 1
ATOM 1344 O O . GLU A 1 173 ? 5.886 -14.169 1.576 1.00 96.56 173 GLU A O 1
ATOM 1349 N N . GLN A 1 174 ? 4.727 -13.530 3.395 1.00 97.31 174 GLN A N 1
ATOM 1350 C CA . GLN A 1 174 ? 4.306 -14.873 3.803 1.00 97.31 174 GLN A CA 1
ATOM 1351 C C . GLN A 1 174 ? 3.471 -15.609 2.745 1.00 97.31 174 GLN A C 1
ATOM 1353 O O . GLN A 1 174 ? 3.389 -16.837 2.754 1.00 97.31 174 GLN A O 1
ATOM 1358 N N . SER A 1 175 ? 2.807 -14.877 1.848 1.00 97.69 175 SER A N 1
ATOM 1359 C CA . SER A 1 175 ? 1.936 -15.468 0.830 1.00 97.69 175 SER A CA 1
ATOM 1360 C C . SER A 1 175 ? 2.668 -15.879 -0.447 1.00 97.69 175 SER A C 1
ATOM 1362 O O . SER A 1 175 ? 2.134 -16.679 -1.215 1.00 97.69 175 SER A O 1
ATOM 1364 N N . ILE A 1 176 ? 3.861 -15.331 -0.706 1.00 97.69 176 ILE A N 1
ATOM 1365 C CA . ILE A 1 176 ? 4.592 -15.552 -1.956 1.00 97.69 176 ILE A CA 1
ATOM 1366 C C . ILE A 1 176 ? 5.612 -16.683 -1.752 1.00 97.69 176 ILE A C 1
ATOM 1368 O O . ILE A 1 176 ? 6.545 -16.526 -0.965 1.00 97.69 176 ILE A O 1
ATOM 1372 N N . PRO A 1 177 ? 5.533 -17.794 -2.511 1.00 96.56 177 PRO A N 1
ATOM 1373 C CA . PRO A 1 177 ? 6.539 -18.851 -2.439 1.00 96.56 177 PRO A CA 1
ATOM 1374 C C . PRO A 1 177 ? 7.956 -18.337 -2.744 1.00 96.56 177 PRO A C 1
ATOM 1376 O O . PRO A 1 177 ? 8.143 -17.489 -3.618 1.00 96.56 177 PRO A O 1
ATOM 1379 N N . ALA A 1 178 ? 8.972 -18.901 -2.083 1.00 92.69 178 ALA A N 1
ATOM 1380 C CA . ALA A 1 178 ? 10.363 -18.442 -2.193 1.00 92.69 178 ALA A CA 1
ATOM 1381 C C . ALA A 1 178 ? 10.917 -18.444 -3.635 1.00 92.69 178 ALA A C 1
ATOM 1383 O O . ALA A 1 178 ? 11.711 -17.578 -3.990 1.00 92.69 178 ALA A O 1
ATOM 1384 N N . GLY A 1 179 ? 10.476 -19.387 -4.476 1.00 94.69 179 GLY A N 1
ATOM 1385 C CA . GLY A 1 179 ? 10.881 -19.486 -5.885 1.00 94.69 179 GLY A CA 1
ATOM 1386 C C . GLY A 1 179 ? 10.081 -18.612 -6.858 1.00 94.69 179 GLY A C 1
ATOM 1387 O O . GLY A 1 179 ? 10.328 -18.666 -8.059 1.00 94.69 179 GLY A O 1
ATOM 1388 N N . VAL A 1 180 ? 9.104 -17.840 -6.374 1.00 97.19 180 VAL A N 1
ATOM 1389 C CA . VAL A 1 180 ? 8.231 -17.002 -7.207 1.00 97.19 180 VAL A CA 1
ATOM 1390 C C . VAL A 1 180 ? 8.602 -15.535 -7.022 1.00 97.19 180 VAL A C 1
ATOM 1392 O O . VAL A 1 180 ? 8.662 -15.041 -5.896 1.00 97.19 180 VAL A O 1
ATOM 1395 N N . THR A 1 181 ? 8.799 -14.829 -8.136 1.00 98.19 181 THR A N 1
ATOM 1396 C CA . THR A 1 181 ? 9.130 -13.396 -8.182 1.00 98.19 181 THR A CA 1
ATOM 1397 C C . THR A 1 181 ? 8.008 -12.642 -8.901 1.00 98.19 181 THR A C 1
ATOM 1399 O O . THR A 1 181 ? 8.082 -12.458 -10.117 1.00 98.19 181 THR A O 1
ATOM 1402 N N . PRO A 1 182 ? 6.927 -12.256 -8.197 1.00 97.75 182 PRO A N 1
ATOM 1403 C CA . PRO A 1 182 ? 5.810 -11.549 -8.817 1.00 97.75 182 PRO A CA 1
ATOM 1404 C C . PRO A 1 182 ? 6.220 -10.125 -9.194 1.00 97.75 182 PRO A C 1
ATOM 1406 O O . PRO A 1 182 ? 6.873 -9.449 -8.405 1.00 97.75 182 PRO A O 1
ATOM 1409 N N . LEU A 1 183 ? 5.821 -9.647 -10.371 1.00 97.62 183 LEU A N 1
ATOM 1410 C CA . LEU A 1 183 ? 6.128 -8.279 -10.819 1.00 97.62 183 LEU A CA 1
ATOM 1411 C C . LEU A 1 183 ? 4.975 -7.297 -10.582 1.00 97.62 183 LEU A C 1
ATOM 1413 O O . LEU A 1 183 ? 5.161 -6.091 -10.687 1.00 97.62 183 LEU A O 1
ATOM 1417 N N . ARG A 1 184 ? 3.782 -7.798 -10.247 1.00 97.31 184 ARG A N 1
ATOM 1418 C CA . ARG A 1 184 ? 2.589 -6.989 -9.984 1.00 97.31 184 ARG A CA 1
ATOM 1419 C C . ARG A 1 184 ? 2.069 -7.274 -8.582 1.00 97.31 184 ARG A C 1
ATOM 1421 O O . ARG A 1 184 ? 1.790 -8.424 -8.246 1.00 97.31 184 ARG A O 1
ATOM 1428 N N . VAL A 1 185 ? 1.871 -6.219 -7.792 1.00 97.19 185 VAL A N 1
ATOM 1429 C CA . VAL A 1 185 ? 1.259 -6.307 -6.450 1.00 97.19 185 VAL A CA 1
ATOM 1430 C C . VAL A 1 185 ? -0.108 -6.995 -6.528 1.00 97.19 185 VAL A C 1
ATOM 1432 O O . VAL A 1 185 ? -0.414 -7.885 -5.733 1.00 97.19 185 VAL A O 1
ATOM 1435 N N . THR A 1 186 ? -0.893 -6.637 -7.549 1.00 96.88 186 THR A N 1
ATOM 1436 C CA . THR A 1 186 ? -2.263 -7.112 -7.788 1.00 96.88 186 THR A CA 1
ATOM 1437 C C . THR A 1 186 ? -2.367 -8.590 -8.176 1.00 96.88 186 THR A C 1
ATOM 1439 O O . THR A 1 186 ? -3.469 -9.133 -8.240 1.00 96.88 186 THR A O 1
ATOM 1442 N N . GLU A 1 187 ? -1.239 -9.255 -8.423 1.00 97.00 187 GLU A N 1
ATOM 1443 C CA . GLU A 1 187 ? -1.169 -10.686 -8.744 1.00 97.00 187 GLU A CA 1
ATOM 1444 C C . GLU A 1 187 ? -0.631 -11.521 -7.577 1.00 97.00 187 GLU A C 1
ATOM 1446 O O . GLU A 1 187 ? -0.590 -12.749 -7.655 1.00 97.00 187 GLU A O 1
ATOM 1451 N N . THR A 1 188 ? -0.225 -10.883 -6.475 1.00 97.88 188 THR A N 1
ATOM 1452 C CA . THR A 1 188 ? 0.251 -11.619 -5.301 1.00 97.88 188 THR A CA 1
ATOM 1453 C C . THR A 1 188 ? -0.895 -12.402 -4.645 1.00 97.88 188 THR A C 1
ATOM 1455 O O . THR A 1 188 ? -2.035 -11.918 -4.610 1.00 97.88 188 THR A O 1
ATOM 1458 N N . PRO A 1 189 ? -0.632 -13.598 -4.078 1.00 98.25 189 PRO A N 1
ATOM 1459 C CA . PRO A 1 189 ? -1.686 -14.410 -3.470 1.00 98.25 189 PRO A CA 1
ATOM 1460 C C . PRO A 1 189 ? -2.424 -13.687 -2.339 1.00 98.25 189 PRO A C 1
ATOM 1462 O O . PRO A 1 189 ? -3.649 -13.778 -2.248 1.00 98.25 189 PRO A O 1
ATOM 1465 N N . TYR A 1 190 ? -1.707 -12.920 -1.510 1.00 97.94 190 TYR A N 1
ATOM 1466 C CA . TYR A 1 190 ? -2.331 -12.097 -0.477 1.00 97.94 190 TYR A CA 1
ATOM 1467 C C . TYR A 1 190 ? -3.284 -11.050 -1.057 1.00 97.94 190 TYR A C 1
ATOM 1469 O O . TYR A 1 190 ? -4.422 -10.959 -0.592 1.00 97.94 190 TYR A O 1
ATOM 1477 N N . TRP A 1 191 ? -2.859 -10.296 -2.078 1.00 97.56 191 TRP A N 1
ATOM 1478 C CA . TRP A 1 191 ? -3.696 -9.260 -2.683 1.00 97.56 191 TRP A CA 1
ATOM 1479 C C . TRP A 1 191 ? -4.966 -9.863 -3.281 1.00 97.56 191 TRP A C 1
ATOM 1481 O O . TRP A 1 191 ? -6.065 -9.410 -2.958 1.00 97.56 191 TRP A O 1
ATOM 1491 N N . LEU A 1 192 ? -4.824 -10.933 -4.075 1.00 97.94 192 LEU A N 1
ATOM 1492 C CA . LEU A 1 192 ? -5.948 -11.644 -4.689 1.00 97.94 192 LEU A CA 1
ATOM 1493 C C . LEU A 1 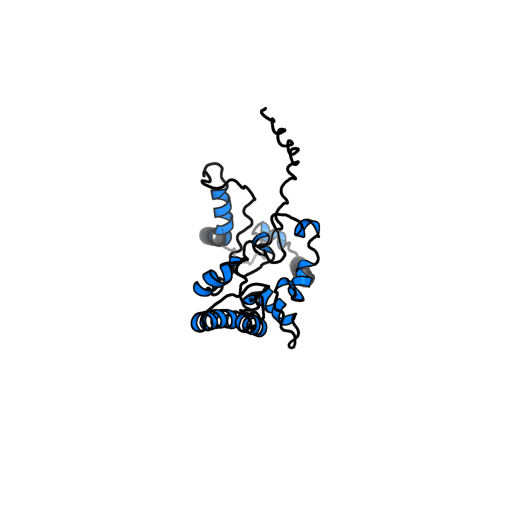192 ? -6.929 -12.144 -3.632 1.00 97.94 192 LEU A C 1
ATOM 1495 O O . LEU A 1 192 ? -8.137 -11.967 -3.773 1.00 97.94 192 LEU A O 1
ATOM 1499 N N . ASN A 1 193 ? -6.414 -12.726 -2.548 1.00 98.00 193 ASN A N 1
ATOM 1500 C CA . ASN A 1 193 ? -7.245 -13.209 -1.462 1.00 98.00 193 ASN A CA 1
ATOM 1501 C C . ASN A 1 193 ? -7.964 -12.063 -0.740 1.00 98.00 193 ASN A C 1
ATOM 1503 O O . ASN A 1 193 ? -9.155 -12.182 -0.476 1.00 98.00 193 ASN A O 1
ATOM 1507 N N . LYS A 1 194 ? -7.277 -10.961 -0.423 1.00 95.81 194 LYS A N 1
ATOM 1508 C CA . LYS A 1 194 ? -7.871 -9.818 0.290 1.00 95.81 194 LYS A CA 1
ATOM 1509 C C . LYS A 1 194 ? -8.937 -9.089 -0.524 1.00 95.81 194 LYS A C 1
ATOM 1511 O O . LYS A 1 194 ? -9.927 -8.654 0.046 1.00 95.81 194 LYS A O 1
ATOM 1516 N N . HIS A 1 195 ? -8.781 -9.036 -1.842 1.00 97.00 195 HIS A N 1
ATOM 1517 C CA . HIS A 1 195 ? -9.674 -8.296 -2.734 1.00 97.00 195 HIS A CA 1
ATOM 1518 C C . HIS A 1 195 ? -10.768 -9.163 -3.383 1.00 97.00 195 HIS A C 1
ATOM 1520 O O . HIS A 1 195 ? -11.545 -8.665 -4.199 1.00 97.00 195 HIS A O 1
ATOM 1526 N N . ARG A 1 196 ? -10.857 -10.458 -3.039 1.00 96.69 196 ARG A N 1
ATOM 1527 C CA . ARG A 1 196 ? -11.772 -11.422 -3.685 1.00 96.69 196 ARG A CA 1
ATOM 1528 C C . ARG A 1 196 ? -13.263 -11.109 -3.499 1.00 96.69 196 ARG A C 1
ATOM 1530 O O . ARG A 1 196 ? -14.073 -11.574 -4.290 1.00 96.69 196 ARG A O 1
ATOM 1537 N N . GLU A 1 197 ? -13.617 -10.374 -2.445 1.00 95.56 197 GLU A N 1
ATOM 1538 C CA . GLU A 1 197 ? -15.011 -10.065 -2.082 1.00 95.56 197 GLU A CA 1
ATOM 1539 C C . GLU A 1 197 ? -15.499 -8.734 -2.675 1.00 95.56 197 GLU A C 1
ATOM 1541 O O . GLU A 1 197 ? -16.668 -8.388 -2.529 1.00 95.56 197 GLU A O 1
ATOM 1546 N N . ILE A 1 198 ? -14.631 -8.004 -3.383 1.00 94.88 198 ILE A N 1
ATOM 1547 C CA . ILE A 1 198 ? -15.003 -6.765 -4.072 1.00 94.88 198 ILE A CA 1
ATOM 1548 C C . ILE A 1 198 ? -15.780 -7.120 -5.340 1.00 94.88 198 ILE A C 1
ATOM 1550 O O . ILE A 1 198 ? -15.295 -7.878 -6.189 1.00 94.88 198 ILE A O 1
ATOM 1554 N N . ALA A 1 199 ? -16.984 -6.564 -5.479 1.00 94.94 199 ALA A N 1
ATOM 1555 C CA . ALA A 1 199 ? -17.871 -6.908 -6.576 1.00 94.94 199 ALA A CA 1
ATOM 1556 C C . ALA A 1 199 ? -17.323 -6.415 -7.923 1.00 94.94 199 A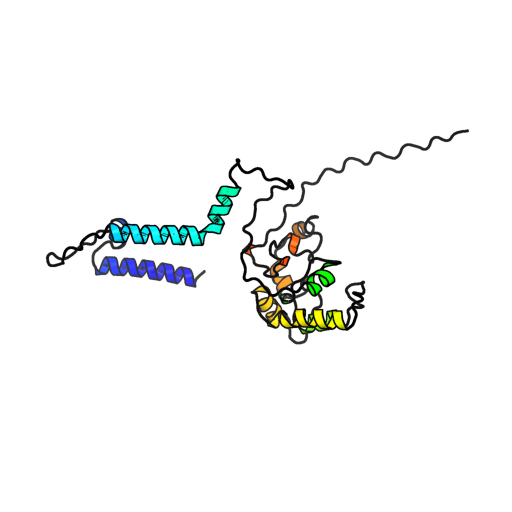LA A C 1
ATOM 1558 O O . ALA A 1 199 ? -16.648 -5.391 -8.029 1.00 94.94 199 ALA A O 1
ATOM 1559 N N . ALA A 1 200 ? -17.672 -7.117 -9.004 1.00 94.31 200 ALA A N 1
ATOM 1560 C CA . ALA A 1 200 ? -17.296 -6.708 -10.358 1.00 94.31 200 ALA A CA 1
ATOM 1561 C C . ALA A 1 200 ? -17.819 -5.303 -10.721 1.00 94.31 200 ALA A C 1
ATOM 1563 O O . ALA A 1 200 ? -17.168 -4.586 -11.476 1.00 94.31 200 ALA A O 1
ATOM 1564 N N . SER A 1 201 ? -18.965 -4.896 -10.164 1.00 93.50 201 SER A N 1
ATOM 1565 C CA . SER A 1 201 ? -19.515 -3.545 -10.320 1.00 93.50 201 SER A CA 1
ATOM 1566 C C . SER A 1 201 ? -18.642 -2.467 -9.685 1.00 93.50 201 SER A C 1
ATOM 1568 O O . SER A 1 201 ? -18.535 -1.380 -10.245 1.00 93.50 201 SER A O 1
ATOM 1570 N N . ASP A 1 202 ? -17.998 -2.773 -8.558 1.00 94.38 202 ASP A N 1
ATOM 1571 C CA . ASP A 1 202 ? -17.103 -1.841 -7.870 1.00 94.38 202 ASP A CA 1
ATOM 1572 C C . ASP A 1 202 ? -15.802 -1.690 -8.658 1.00 94.38 202 ASP A C 1
ATOM 1574 O O . ASP A 1 202 ? -15.323 -0.579 -8.866 1.00 94.38 202 ASP A O 1
ATOM 1578 N N . TRP A 1 203 ? -15.283 -2.792 -9.212 1.00 94.75 203 TRP A N 1
ATOM 1579 C CA . TRP A 1 203 ? -14.154 -2.742 -10.146 1.00 94.75 203 TRP A CA 1
ATOM 1580 C C . TRP A 1 203 ? -14.467 -1.988 -11.440 1.00 94.75 203 TRP A C 1
ATOM 1582 O O . TRP A 1 203 ? -13.573 -1.381 -12.021 1.00 94.75 203 TRP A O 1
ATOM 1592 N N . ALA A 1 204 ? -15.722 -2.019 -11.891 1.00 92.50 204 ALA A N 1
ATOM 1593 C CA . ALA A 1 204 ? -16.188 -1.274 -13.057 1.00 92.50 204 ALA A CA 1
ATOM 1594 C C . ALA A 1 204 ? -16.499 0.204 -12.751 1.00 92.50 204 ALA A C 1
ATOM 1596 O O . ALA A 1 204 ? -16.901 0.940 -13.656 1.00 92.50 204 ALA A O 1
ATOM 1597 N N . ASN A 1 205 ? -16.339 0.656 -11.501 1.00 92.88 205 ASN A N 1
ATOM 1598 C CA . ASN A 1 205 ? -16.550 2.051 -11.139 1.00 92.88 205 ASN A CA 1
ATOM 1599 C C . ASN A 1 205 ? -15.524 2.944 -11.870 1.00 92.88 205 ASN A C 1
ATOM 1601 O O . ASN A 1 205 ? -14.315 2.730 -11.727 1.00 92.88 205 ASN A O 1
ATOM 1605 N N . PRO A 1 206 ? -15.964 3.977 -12.616 1.00 92.38 206 PRO A N 1
ATOM 1606 C CA . PRO A 1 206 ? -15.059 4.874 -13.335 1.00 92.38 206 PRO A CA 1
ATOM 1607 C C . PRO A 1 206 ? -14.104 5.658 -12.424 1.00 92.38 206 PRO A C 1
ATOM 1609 O O . PRO A 1 206 ? -13.084 6.136 -12.907 1.00 92.38 206 PRO A O 1
ATOM 1612 N N . LEU A 1 207 ? -14.397 5.786 -11.125 1.00 91.19 207 LEU A N 1
ATOM 1613 C CA . LEU A 1 207 ? -13.474 6.379 -10.151 1.00 91.19 207 LEU A CA 1
ATOM 1614 C C . LEU A 1 207 ? -12.336 5.421 -9.763 1.00 91.19 207 LEU A C 1
ATOM 1616 O O . LEU A 1 207 ? -11.235 5.875 -9.471 1.00 91.19 207 LEU A O 1
ATOM 1620 N N . VAL A 1 208 ? -12.573 4.105 -9.810 1.00 93.12 208 VAL A N 1
ATOM 1621 C CA . VAL A 1 208 ? -11.548 3.087 -9.529 1.00 93.12 208 VAL A CA 1
ATOM 1622 C C . VAL A 1 208 ? -10.619 2.930 -10.729 1.00 93.12 208 VAL A C 1
ATOM 1624 O O . VAL A 1 208 ? -9.403 2.932 -10.563 1.00 93.12 208 VAL A O 1
ATOM 1627 N N . GLN A 1 209 ? -11.174 2.872 -11.945 1.00 88.75 209 GLN A N 1
ATOM 1628 C CA . GLN A 1 209 ? -10.472 2.696 -13.230 1.00 88.75 209 GLN A CA 1
ATOM 1629 C C . GLN A 1 209 ? -9.733 1.357 -13.384 1.00 88.75 209 GLN A C 1
ATOM 1631 O O . GLN A 1 209 ? -9.954 0.634 -14.352 1.00 88.75 209 GLN A O 1
ATOM 1636 N N . SER A 1 210 ? -8.837 1.019 -12.457 1.00 91.62 210 SER A N 1
ATOM 1637 C CA . SER A 1 210 ? -8.010 -0.183 -12.506 1.00 91.62 210 SER A CA 1
ATOM 1638 C C . SER A 1 210 ? -7.645 -0.679 -11.108 1.00 91.62 210 SER A C 1
ATOM 1640 O O . SER A 1 210 ? -7.577 0.089 -10.153 1.00 91.62 210 SER A O 1
ATOM 1642 N N . LYS A 1 211 ? -7.311 -1.971 -11.001 1.00 94.81 211 LYS A N 1
ATOM 1643 C CA . LYS A 1 211 ? -6.821 -2.586 -9.752 1.00 94.81 211 LYS A CA 1
ATOM 1644 C C . LYS A 1 211 ? -5.506 -1.983 -9.242 1.00 94.81 211 LYS A C 1
ATOM 1646 O O . LYS A 1 211 ? -5.177 -2.158 -8.077 1.00 94.81 211 LYS A O 1
ATOM 1651 N N . SER A 1 212 ? -4.749 -1.318 -10.113 1.00 94.00 212 SER A N 1
ATOM 1652 C CA . SER A 1 212 ? -3.505 -0.617 -9.779 1.00 94.00 212 SER A CA 1
ATOM 1653 C C . SER A 1 212 ? -3.728 0.766 -9.167 1.00 94.00 212 SER A C 1
ATOM 1655 O O . SER A 1 212 ? -2.790 1.330 -8.617 1.00 94.00 212 SER A O 1
ATOM 1657 N N . ASN A 1 213 ? -4.937 1.326 -9.245 1.00 93.69 213 ASN A N 1
ATOM 1658 C CA . ASN A 1 213 ? -5.243 2.623 -8.653 1.00 93.69 213 ASN A CA 1
ATOM 1659 C C . ASN A 1 213 ? -5.624 2.464 -7.174 1.00 93.69 213 ASN A C 1
ATOM 1661 O O . ASN A 1 213 ? -6.784 2.608 -6.793 1.00 93.69 213 ASN A O 1
ATOM 1665 N N . CYS A 1 214 ? -4.644 2.113 -6.340 1.00 93.94 214 CYS A N 1
ATOM 1666 C CA . CYS A 1 214 ? -4.877 1.827 -4.924 1.00 93.94 214 CYS A CA 1
ATOM 1667 C C . CYS A 1 214 ? -5.519 3.016 -4.192 1.00 93.94 214 CYS A C 1
ATOM 1669 O O . CYS A 1 214 ? -6.430 2.816 -3.392 1.00 93.94 214 CYS A O 1
ATOM 1671 N N . ALA A 1 215 ? -5.088 4.240 -4.516 1.00 91.69 215 ALA A N 1
ATOM 1672 C CA . ALA A 1 215 ? -5.559 5.482 -3.905 1.00 91.69 215 ALA A CA 1
ATOM 1673 C C . ALA A 1 215 ? -7.045 5.783 -4.173 1.00 91.69 215 ALA A C 1
ATOM 1675 O O . ALA A 1 215 ? -7.648 6.562 -3.442 1.00 91.69 215 ALA A O 1
ATOM 1676 N N . ALA A 1 216 ? -7.665 5.146 -5.176 1.00 92.75 216 ALA A N 1
ATOM 1677 C CA . ALA A 1 216 ? -9.107 5.278 -5.388 1.00 92.75 216 ALA A CA 1
ATOM 1678 C C . ALA A 1 216 ? -9.934 4.693 -4.240 1.00 92.75 216 ALA A C 1
ATOM 1680 O O . ALA A 1 216 ? -11.059 5.142 -4.033 1.00 92.75 216 ALA A O 1
ATOM 1681 N N . CYS A 1 217 ? -9.395 3.693 -3.531 1.00 92.44 217 CYS A N 1
ATOM 1682 C CA . CYS A 1 217 ? -10.080 3.060 -2.408 1.00 92.44 217 CYS A CA 1
ATOM 1683 C C . CYS A 1 217 ? -9.337 3.207 -1.074 1.00 92.44 217 CYS A C 1
ATOM 1685 O O . CYS A 1 217 ? -9.969 3.202 -0.026 1.00 92.44 217 CYS A O 1
ATOM 1687 N N . HIS A 1 218 ? -8.009 3.304 -1.084 1.00 92.56 218 HIS A N 1
ATOM 1688 C CA . HIS A 1 218 ? -7.183 3.400 0.118 1.00 92.56 218 HIS A CA 1
ATOM 1689 C C . HIS A 1 218 ? -6.681 4.831 0.300 1.00 92.56 218 HIS A C 1
ATOM 1691 O O . HIS A 1 218 ? -5.784 5.268 -0.421 1.00 92.56 218 HIS A O 1
ATOM 1697 N N . ALA A 1 219 ? -7.228 5.548 1.283 1.00 87.88 219 ALA A N 1
ATOM 1698 C CA . ALA A 1 219 ? -6.852 6.935 1.562 1.00 87.88 219 ALA A CA 1
ATOM 1699 C C . ALA A 1 219 ? -5.410 7.081 2.086 1.00 87.88 219 ALA A C 1
ATOM 1701 O O . ALA A 1 219 ? -4.848 8.172 2.068 1.00 87.88 219 ALA A O 1
ATOM 1702 N N . ASP A 1 220 ? -4.815 5.983 2.550 1.00 88.69 220 ASP A N 1
ATOM 1703 C CA . ASP A 1 220 ? -3.457 5.885 3.081 1.00 88.69 220 ASP A CA 1
ATOM 1704 C C . ASP A 1 220 ? -2.469 5.229 2.094 1.00 88.69 220 ASP A C 1
ATOM 1706 O O . ASP A 1 220 ? -1.369 4.828 2.480 1.00 88.69 220 ASP A O 1
ATOM 1710 N N . ALA A 1 221 ? -2.842 5.105 0.813 1.00 90.69 221 ALA A N 1
ATOM 1711 C CA . ALA A 1 221 ? -1.995 4.479 -0.204 1.00 90.69 221 ALA A CA 1
ATOM 1712 C C . ALA A 1 221 ? -0.645 5.199 -0.382 1.00 90.69 221 ALA A C 1
ATOM 1714 O O . ALA A 1 221 ? 0.386 4.535 -0.488 1.00 90.69 221 ALA A O 1
ATOM 1715 N N . ASP A 1 222 ? -0.643 6.536 -0.360 1.00 87.56 222 ASP A N 1
ATOM 1716 C CA . ASP A 1 222 ? 0.570 7.358 -0.503 1.00 87.56 222 ASP A CA 1
ATOM 1717 C C . ASP A 1 222 ? 1.498 7.280 0.722 1.00 87.56 222 ASP A C 1
ATOM 1719 O O . ASP A 1 222 ? 2.718 7.467 0.597 1.00 87.56 222 ASP A O 1
ATOM 1723 N N . ASP A 1 223 ? 0.919 6.981 1.889 1.00 87.88 223 ASP A N 1
ATOM 1724 C CA . ASP A 1 223 ? 1.624 6.741 3.152 1.00 87.88 223 ASP A CA 1
ATOM 1725 C C . ASP A 1 223 ? 2.123 5.286 3.262 1.00 87.88 223 ASP A C 1
ATOM 1727 O O . ASP A 1 223 ? 3.010 4.986 4.061 1.00 87.88 223 ASP A O 1
ATOM 1731 N N . GLY A 1 224 ? 1.593 4.383 2.429 1.00 90.69 224 GLY A N 1
ATOM 1732 C CA . GLY A 1 224 ? 2.063 3.010 2.267 1.00 90.69 224 GLY A CA 1
ATOM 1733 C C . GLY A 1 224 ? 1.548 2.007 3.303 1.00 90.69 224 GLY A C 1
ATOM 1734 O O . GLY A 1 224 ? 2.078 0.894 3.365 1.00 90.69 224 GLY A O 1
ATOM 1735 N N . THR A 1 225 ? 0.552 2.370 4.122 1.00 89.25 225 THR A N 1
ATOM 1736 C CA . THR A 1 225 ? 0.094 1.545 5.256 1.00 89.25 225 THR A CA 1
ATOM 1737 C C . THR A 1 225 ? -0.999 0.534 4.898 1.00 89.25 225 THR A C 1
ATOM 1739 O O . THR A 1 225 ? -0.933 -0.602 5.367 1.00 89.25 225 THR A O 1
ATOM 1742 N N . PHE A 1 226 ? -1.917 0.885 3.992 1.00 91.06 226 PHE A N 1
ATOM 1743 C CA . PHE A 1 226 ? -3.010 0.038 3.486 1.00 91.06 226 PHE A CA 1
ATOM 1744 C C . PHE A 1 226 ? -3.869 -0.616 4.576 1.00 91.06 226 PHE A C 1
ATOM 1746 O O . PHE A 1 226 ? -4.206 -1.800 4.494 1.00 91.06 226 PHE A O 1
ATOM 1753 N N . GLU A 1 227 ? -4.224 0.150 5.600 1.00 87.19 227 GLU A N 1
ATOM 1754 C CA . GLU A 1 227 ? -5.023 -0.342 6.715 1.00 87.19 227 GLU A CA 1
ATOM 1755 C C . GLU A 1 227 ? -6.501 -0.477 6.339 1.00 87.19 227 GLU A C 1
ATOM 1757 O O . GLU A 1 227 ? -7.070 0.370 5.647 1.00 87.19 227 GLU A O 1
ATOM 1762 N N . ASP A 1 228 ? -7.165 -1.503 6.878 1.00 86.38 228 ASP A N 1
ATOM 1763 C CA . ASP A 1 228 ? -8.592 -1.754 6.629 1.00 86.38 228 ASP A CA 1
ATOM 1764 C C . ASP A 1 228 ? -9.460 -0.529 7.001 1.00 86.38 228 ASP A C 1
ATOM 1766 O O . ASP A 1 228 ? -10.455 -0.236 6.343 1.00 86.38 228 ASP A O 1
ATOM 1770 N N . GLY A 1 229 ? -9.069 0.222 8.039 1.00 83.38 229 GLY A N 1
ATOM 1771 C CA . GLY A 1 229 ? -9.781 1.419 8.502 1.00 83.38 229 GLY A CA 1
ATOM 1772 C C . GLY A 1 229 ? -9.614 2.661 7.616 1.00 83.38 229 GLY A C 1
ATOM 1773 O O . GLY A 1 229 ? -10.382 3.609 7.768 1.00 83.38 229 GLY A O 1
ATOM 1774 N N . ALA A 1 230 ? -8.635 2.663 6.709 1.00 83.94 230 ALA A N 1
ATOM 1775 C CA . ALA A 1 230 ? -8.382 3.739 5.750 1.00 83.94 230 ALA A CA 1
ATOM 1776 C C . ALA A 1 230 ? -8.994 3.455 4.365 1.00 83.94 230 ALA A C 1
ATOM 1778 O O . ALA A 1 230 ? -8.840 4.254 3.438 1.00 83.94 230 ALA A O 1
ATOM 1779 N N . MET A 1 231 ? -9.669 2.312 4.216 1.00 88.31 231 MET A N 1
ATOM 1780 C CA . MET A 1 231 ? -10.235 1.845 2.957 1.00 88.31 231 MET A CA 1
ATOM 1781 C C . MET A 1 231 ? -11.725 2.184 2.844 1.00 88.31 231 MET A C 1
ATOM 1783 O O . MET A 1 231 ? -12.516 1.920 3.751 1.00 88.31 231 MET A O 1
ATOM 1787 N N . HIS A 1 232 ? -12.128 2.731 1.699 1.00 90.50 232 HIS A N 1
ATOM 1788 C CA . HIS A 1 232 ? -13.523 2.873 1.301 1.00 90.50 232 HIS A CA 1
ATOM 1789 C C . HIS A 1 232 ? -13.662 2.679 -0.209 1.00 90.50 232 HIS A C 1
ATOM 1791 O O . HIS A 1 232 ? -12.846 3.160 -0.981 1.00 90.50 232 HIS A O 1
ATOM 1797 N N . ILE A 1 233 ? -14.719 2.008 -0.661 1.00 91.00 233 ILE A N 1
ATOM 1798 C CA . ILE A 1 233 ? -15.021 1.949 -2.096 1.00 91.00 233 ILE A CA 1
ATOM 1799 C C . ILE A 1 233 ? -15.779 3.233 -2.469 1.00 91.00 233 ILE A C 1
ATOM 1801 O O . ILE A 1 233 ? -16.799 3.529 -1.830 1.00 91.00 233 ILE A O 1
ATOM 1805 N N . PRO A 1 234 ? -15.323 4.006 -3.471 1.00 90.25 234 PRO A N 1
ATOM 1806 C CA . PRO A 1 234 ? -15.995 5.233 -3.869 1.00 90.25 234 PRO A CA 1
ATOM 1807 C C . PRO A 1 234 ? -17.382 4.932 -4.428 1.00 90.25 234 PRO A C 1
ATOM 1809 O O . PRO A 1 234 ? -17.591 3.937 -5.127 1.00 90.25 234 PRO A O 1
ATOM 1812 N N . LYS A 1 235 ? -18.355 5.806 -4.153 1.00 89.00 235 LYS A N 1
ATOM 1813 C CA . LYS A 1 235 ? -19.684 5.684 -4.759 1.00 89.00 235 LYS A CA 1
ATOM 1814 C C . LYS A 1 235 ? -19.580 5.973 -6.248 1.00 89.00 235 LYS A C 1
ATOM 1816 O O . LYS A 1 235 ? -19.039 6.998 -6.654 1.00 89.00 235 LYS A O 1
ATOM 1821 N N . ALA A 1 236 ? -20.101 5.068 -7.072 1.00 81.12 236 ALA A N 1
ATOM 1822 C CA . ALA A 1 236 ? -20.128 5.291 -8.510 1.00 81.12 236 ALA A CA 1
ATOM 1823 C C . ALA A 1 236 ? -20.925 6.573 -8.820 1.00 81.12 236 ALA A C 1
ATOM 1825 O O . ALA A 1 236 ? -22.001 6.770 -8.240 1.00 81.12 236 ALA A O 1
ATOM 1826 N N . PRO A 1 237 ? -20.437 7.439 -9.725 1.00 77.75 237 PRO A N 1
ATOM 1827 C CA . PRO A 1 237 ? -21.190 8.612 -10.133 1.00 77.75 237 PRO A CA 1
ATOM 1828 C C . PRO A 1 237 ? -22.537 8.166 -10.702 1.00 77.75 237 PRO A C 1
ATOM 1830 O O . PRO A 1 237 ? -22.623 7.170 -11.428 1.00 77.75 237 PRO A O 1
ATOM 1833 N N . ALA A 1 238 ? -23.603 8.900 -10.371 1.00 73.56 238 ALA A N 1
ATOM 1834 C CA . ALA A 1 238 ? -24.903 8.661 -10.980 1.00 73.56 238 ALA A CA 1
ATOM 1835 C C . ALA A 1 238 ? -24.728 8.694 -12.504 1.00 73.56 238 ALA A C 1
ATOM 1837 O O . ALA A 1 238 ? -24.115 9.626 -13.028 1.00 73.56 238 ALA A O 1
ATOM 1838 N N . LYS A 1 239 ? -25.227 7.670 -13.212 1.00 61.66 239 LYS A N 1
ATOM 1839 C CA . LYS A 1 239 ? -25.222 7.646 -14.680 1.00 61.66 239 LYS A CA 1
ATOM 1840 C C . LYS A 1 239 ? -25.844 8.952 -15.170 1.00 61.66 239 LYS A C 1
ATOM 1842 O O . LYS A 1 239 ? -27.061 9.114 -15.107 1.00 61.66 239 LYS A O 1
ATOM 1847 N N . VAL A 1 240 ? -25.020 9.874 -15.660 1.00 50.09 240 VAL A N 1
ATOM 1848 C CA . VAL A 1 240 ? -25.521 11.017 -16.413 1.00 50.09 240 VAL A CA 1
ATOM 1849 C C . VAL A 1 240 ? -26.099 10.407 -17.679 1.00 50.09 240 VAL A C 1
ATOM 1851 O O . VAL A 1 240 ? -25.367 9.794 -18.457 1.00 50.09 240 VAL A O 1
ATOM 1854 N N . ALA A 1 241 ? -27.422 10.470 -17.835 1.00 47.91 241 ALA A N 1
ATOM 1855 C CA . ALA A 1 241 ? -28.071 10.056 -19.067 1.00 47.91 241 ALA A CA 1
ATOM 1856 C C . ALA A 1 241 ? -27.389 10.814 -20.209 1.00 47.91 241 ALA A C 1
ATOM 1858 O O . ALA A 1 241 ? -27.419 12.044 -20.246 1.00 47.91 241 ALA A O 1
ATOM 1859 N N . SER A 1 242 ? -26.700 10.087 -21.086 1.00 48.91 242 SER A N 1
ATOM 1860 C CA . SER A 1 242 ? -26.037 10.665 -22.243 1.00 48.91 242 SER A CA 1
ATOM 1861 C C . SER A 1 242 ? -27.093 11.384 -23.078 1.00 48.91 242 SER A C 1
ATOM 1863 O O . SER A 1 242 ? -28.001 10.755 -23.624 1.00 48.91 242 SER A O 1
ATOM 1865 N N . ALA A 1 243 ? -26.997 12.713 -23.141 1.00 47.06 243 ALA A N 1
ATOM 1866 C CA . ALA A 1 243 ? -27.799 13.502 -24.060 1.00 47.06 243 ALA A CA 1
ATOM 1867 C C . ALA A 1 243 ? -27.556 12.970 -25.485 1.00 47.06 243 ALA A C 1
ATOM 1869 O O . ALA A 1 243 ? -26.407 12.663 -25.827 1.00 47.06 243 ALA A O 1
ATOM 1870 N N . PRO A 1 244 ? -28.604 12.808 -26.309 1.00 45.12 244 PRO A N 1
ATOM 1871 C CA . PRO A 1 244 ? -28.441 12.304 -27.661 1.00 45.12 244 PRO A CA 1
ATOM 1872 C C . PRO A 1 244 ? -27.504 13.239 -28.426 1.00 45.12 244 PRO A C 1
ATOM 1874 O O . PRO A 1 244 ? -27.722 14.449 -28.475 1.00 45.12 244 PRO A O 1
ATOM 1877 N N . ILE A 1 245 ? -26.447 12.666 -29.001 1.00 51.47 245 ILE A N 1
ATOM 1878 C CA . ILE A 1 245 ? -25.514 13.368 -29.879 1.00 51.47 245 ILE A CA 1
ATOM 1879 C C . ILE A 1 245 ? -26.335 13.894 -31.059 1.00 51.47 245 ILE A C 1
ATOM 1881 O O . ILE A 1 245 ? -26.805 13.121 -31.895 1.00 51.47 245 ILE A O 1
ATOM 1885 N N . SER A 1 246 ? -26.556 15.206 -31.106 1.00 52.16 246 SER A N 1
ATOM 1886 C CA . SER A 1 246 ? -27.167 15.872 -32.249 1.00 52.16 246 SER A CA 1
ATOM 1887 C C . SER A 1 246 ? -26.283 15.656 -33.476 1.00 52.16 246 SER A C 1
ATOM 1889 O O . SER A 1 246 ? -25.097 15.992 -33.456 1.00 52.16 246 SER A O 1
ATOM 1891 N N . ALA A 1 247 ? -26.866 15.066 -34.520 1.00 49.75 247 ALA A N 1
ATOM 1892 C CA . ALA A 1 247 ? -26.208 14.810 -35.793 1.00 49.75 247 ALA A CA 1
ATOM 1893 C C . ALA A 1 247 ? -25.587 16.098 -36.375 1.00 49.75 247 ALA A C 1
ATOM 1895 O O . ALA A 1 247 ? -26.174 17.175 -36.230 1.00 49.75 247 ALA A O 1
ATOM 1896 N N . PRO A 1 248 ? -24.421 16.013 -37.041 1.00 51.81 248 PRO A N 1
ATOM 1897 C CA . PRO A 1 248 ? -23.795 17.177 -37.653 1.00 51.81 248 PRO A CA 1
ATOM 1898 C C . PRO A 1 248 ? -24.683 17.755 -38.772 1.00 51.81 248 PRO A C 1
ATOM 1900 O O . PRO A 1 248 ? -25.346 16.994 -39.483 1.00 51.81 248 PRO A O 1
ATOM 1903 N N . PRO A 1 249 ? -24.710 19.089 -38.952 1.00 47.41 249 PRO A N 1
ATOM 1904 C CA . PRO A 1 249 ? -25.519 19.719 -39.986 1.00 47.41 249 PRO A CA 1
ATOM 1905 C C . PRO A 1 249 ? -25.023 19.323 -41.382 1.00 47.41 249 PRO A C 1
ATOM 1907 O O . PRO A 1 249 ? -23.822 19.298 -41.653 1.00 47.41 249 PRO A O 1
ATOM 1910 N N . ALA A 1 250 ? -25.974 19.019 -42.268 1.00 50.25 250 ALA A N 1
ATOM 1911 C CA . ALA A 1 250 ? -25.717 18.670 -43.658 1.00 50.25 250 ALA A CA 1
ATOM 1912 C C . ALA A 1 250 ? -24.942 19.790 -44.372 1.00 50.25 250 ALA A C 1
ATOM 1914 O O . ALA A 1 250 ? -25.320 20.963 -44.317 1.00 50.25 250 ALA A O 1
ATOM 1915 N N . ALA A 1 251 ? -23.858 19.413 -45.049 1.00 46.84 251 ALA A N 1
ATOM 1916 C CA . ALA A 1 251 ? -23.044 20.318 -45.843 1.00 46.84 251 ALA A CA 1
ATOM 1917 C C . ALA A 1 251 ? -23.879 20.930 -46.980 1.00 46.84 251 ALA A C 1
ATOM 1919 O O . ALA A 1 251 ? -24.374 20.222 -47.856 1.00 46.84 251 ALA A O 1
ATOM 1920 N N . ALA A 1 252 ? -24.022 22.255 -46.969 1.00 46.66 252 ALA A N 1
ATOM 1921 C CA . ALA A 1 252 ? -24.615 22.998 -48.068 1.00 46.66 252 ALA A CA 1
ATOM 1922 C C . ALA A 1 252 ? -23.628 23.050 -49.244 1.00 46.66 252 ALA A C 1
ATOM 1924 O O . ALA A 1 252 ? -22.594 23.715 -49.176 1.00 46.66 252 ALA A O 1
ATOM 1925 N N . SER A 1 253 ? -23.963 22.360 -50.333 1.00 48.69 253 SER A N 1
ATOM 1926 C CA . SER A 1 253 ? -23.351 22.558 -51.645 1.00 48.69 253 SER A CA 1
ATOM 1927 C C . SER A 1 253 ? -23.664 23.971 -52.147 1.00 48.69 253 SER A C 1
ATOM 1929 O O . SER A 1 253 ? -24.837 24.340 -52.250 1.00 48.69 253 SER A O 1
ATOM 1931 N N . LYS A 1 254 ? -22.636 24.757 -52.472 1.00 49.16 254 LYS A N 1
ATOM 1932 C CA . LYS A 1 254 ? -22.781 25.979 -53.278 1.00 49.16 254 LYS A CA 1
ATOM 1933 C C . LYS A 1 254 ? -22.504 25.664 -54.762 1.00 49.16 254 LYS A C 1
ATOM 1935 O O . LYS A 1 254 ? -21.726 24.743 -55.007 1.00 49.16 254 LYS A O 1
ATOM 1940 N N . PRO A 1 255 ? -23.177 26.370 -55.692 1.00 57.91 255 PRO A N 1
ATOM 1941 C CA . PRO A 1 255 ? -23.182 26.085 -57.131 1.00 57.91 255 PRO A CA 1
ATOM 1942 C C . PRO A 1 255 ? -21.847 26.362 -57.825 1.00 57.91 255 PRO A C 1
ATOM 1944 O O . PRO A 1 255 ? -21.091 27.229 -57.326 1.00 57.91 255 PRO A O 1
#

Foldseek 3Di:
DVVVVVVVVVVVVVQVVVCVVVVHNVVVCVVVVDDDDPPPDPDDDDDVVVVVVVVVVVVVVVCVVCVLVVVLVVCPDPPDDPPDDPDPDPPQRPDPDDQDDDDPLLCVLCVPPAHRAQLLLFALLLLVVCLVVQPPNPPHHSPDDPVSSVVNSVNSNVRHLVVPPEVNSVQQVVQADPPDRDNDSCPGPSNCVVCVPPDPVLCVAVLCVHPRRLCSFAVCRNSNHRDPSRGDRDDRPDPPPPDPDDDDDDDDDDD